Protein AF-X1UC06-F1 (afdb_monomer_lite)

Structure (mmCIF, N/CA/C/O backbone):
data_AF-X1UC06-F1
#
_entry.id   AF-X1UC06-F1
#
loop_
_atom_site.group_PDB
_atom_site.id
_atom_site.type_symbol
_atom_site.label_atom_id
_atom_site.label_alt_id
_atom_site.label_comp_id
_atom_site.label_asym_id
_atom_site.label_entity_id
_atom_site.label_seq_id
_atom_site.pdbx_PDB_ins_code
_atom_site.Cartn_x
_atom_site.Cartn_y
_atom_site.Cartn_z
_atom_site.occupancy
_atom_site.B_iso_or_equiv
_atom_site.auth_seq_id
_atom_site.auth_comp_id
_atom_site.auth_asym_id
_atom_site.auth_atom_id
_atom_site.pdbx_PDB_model_num
ATOM 1 N N . LEU A 1 1 ? -13.830 4.917 -32.564 1.00 46.50 1 LEU A N 1
ATOM 2 C CA . LEU A 1 1 ? -12.686 4.215 -31.927 1.00 46.50 1 LEU A CA 1
ATOM 3 C C . LEU A 1 1 ? -11.717 5.175 -31.208 1.00 46.50 1 LEU A C 1
ATOM 5 O O . LEU A 1 1 ? -10.538 4.874 -31.050 1.00 46.50 1 LEU A O 1
ATOM 9 N N . PHE A 1 2 ? -12.197 6.318 -30.700 1.00 43.97 2 PHE A N 1
ATOM 10 C CA . PHE A 1 2 ? -11.477 7.041 -29.650 1.00 43.97 2 PHE A CA 1
ATOM 11 C C . PHE A 1 2 ? -11.703 6.283 -28.335 1.00 43.97 2 PHE A C 1
ATOM 13 O O . PHE A 1 2 ? -12.843 5.963 -28.021 1.00 43.97 2 PHE A O 1
ATOM 20 N N . GLY A 1 3 ? -10.636 5.955 -27.602 1.00 59.44 3 GLY A N 1
ATOM 21 C CA . GLY A 1 3 ? -10.742 5.454 -26.225 1.00 59.44 3 GLY A CA 1
ATOM 22 C C . GLY A 1 3 ? -10.484 3.962 -25.976 1.00 59.44 3 GLY A C 1
ATOM 23 O O . GLY A 1 3 ? -10.322 3.601 -24.814 1.00 59.44 3 GLY A O 1
ATOM 24 N N . ASN A 1 4 ? -10.350 3.099 -26.996 1.00 71.88 4 ASN A N 1
ATOM 25 C CA . ASN A 1 4 ? -9.950 1.700 -26.762 1.00 71.88 4 ASN A CA 1
ATOM 26 C C . ASN A 1 4 ? -8.422 1.569 -26.626 1.00 71.88 4 ASN A C 1
ATOM 28 O O . ASN A 1 4 ? -7.723 1.096 -27.521 1.00 71.88 4 ASN A O 1
ATOM 32 N N . TYR A 1 5 ? -7.882 2.044 -25.504 1.00 77.19 5 TYR A N 1
ATOM 33 C CA . TYR A 1 5 ? -6.444 1.983 -25.217 1.00 77.19 5 TYR A CA 1
ATOM 34 C C . TYR A 1 5 ? -5.913 0.548 -25.087 1.00 77.19 5 TYR A C 1
ATOM 36 O O . TYR A 1 5 ? -4.716 0.336 -25.241 1.00 77.19 5 TYR A O 1
ATOM 44 N N . GLY A 1 6 ? -6.786 -0.430 -24.825 1.00 79.06 6 GLY A N 1
ATOM 45 C CA . GLY A 1 6 ? -6.397 -1.833 -24.654 1.00 79.06 6 GLY A CA 1
ATOM 46 C C . GLY A 1 6 ? -6.033 -2.461 -25.988 1.00 79.06 6 GLY A C 1
ATOM 47 O O . GLY A 1 6 ? -4.955 -3.024 -26.132 1.00 79.06 6 GLY A O 1
ATOM 48 N N . GLU A 1 7 ? -6.890 -2.269 -26.988 1.00 82.12 7 GLU A N 1
ATOM 49 C CA . GLU A 1 7 ? -6.627 -2.692 -28.365 1.00 82.12 7 GLU A CA 1
ATOM 50 C C . GLU A 1 7 ? -5.409 -1.974 -28.957 1.00 82.12 7 GLU A C 1
ATOM 52 O O . GLU A 1 7 ? -4.547 -2.616 -29.550 1.00 82.12 7 GLU A O 1
ATOM 57 N N . LYS A 1 8 ? -5.274 -0.661 -28.721 1.00 84.62 8 LYS A N 1
ATOM 58 C CA . LYS A 1 8 ? -4.074 0.088 -29.129 1.00 84.62 8 LYS A CA 1
ATOM 59 C C . LYS A 1 8 ? -2.801 -0.459 -28.480 1.00 84.62 8 LYS A C 1
ATOM 61 O O . LYS A 1 8 ? -1.797 -0.612 -29.164 1.00 84.62 8 LYS A O 1
ATOM 66 N N . GLY A 1 9 ? -2.847 -0.760 -27.181 1.00 86.06 9 GLY A N 1
ATOM 67 C CA . GLY A 1 9 ? -1.722 -1.354 -26.460 1.00 86.06 9 GLY A CA 1
ATOM 68 C C . GLY A 1 9 ? -1.367 -2.746 -26.982 1.00 86.06 9 GLY A C 1
ATOM 69 O O . GLY A 1 9 ? -0.195 -3.042 -27.179 1.00 86.06 9 GLY A O 1
ATOM 70 N N . PHE A 1 10 ? -2.372 -3.574 -27.276 1.00 88.00 10 PHE A N 1
ATOM 71 C CA . PHE A 1 10 ? -2.169 -4.889 -27.882 1.00 88.00 10 PHE A CA 1
ATOM 72 C C . PHE A 1 10 ? -1.494 -4.800 -29.255 1.00 88.00 10 PHE A C 1
ATOM 74 O O . PHE A 1 10 ? -0.517 -5.504 -29.502 1.00 88.00 10 PHE A O 1
ATOM 81 N N . LEU A 1 11 ? -1.980 -3.920 -30.135 1.00 90.81 11 LEU A N 1
ATOM 82 C CA . LEU A 1 11 ? -1.383 -3.715 -31.456 1.00 90.81 11 LEU A CA 1
ATOM 83 C C . LEU A 1 11 ? 0.062 -3.220 -31.348 1.00 90.81 11 LEU A C 1
ATOM 85 O O . LEU A 1 11 ? 0.927 -3.771 -32.018 1.00 90.81 11 LEU A O 1
ATOM 89 N N . ALA A 1 12 ? 0.338 -2.270 -30.450 1.00 89.56 12 ALA A N 1
ATOM 90 C CA . ALA A 1 12 ? 1.694 -1.776 -30.214 1.00 89.56 12 ALA A CA 1
ATOM 91 C C . ALA A 1 12 ? 2.647 -2.879 -29.715 1.00 89.56 12 ALA A C 1
ATOM 93 O O . ALA A 1 12 ? 3.777 -2.974 -30.186 1.00 89.56 12 ALA A O 1
ATOM 94 N N . LEU A 1 13 ? 2.193 -3.750 -28.802 1.00 92.38 13 LEU A N 1
ATOM 95 C CA . LEU A 1 13 ? 2.986 -4.904 -28.357 1.00 92.38 13 LEU A CA 1
ATOM 96 C C . LEU A 1 13 ? 3.269 -5.866 -29.510 1.00 92.38 13 LEU A C 1
ATOM 98 O O . LEU A 1 13 ? 4.394 -6.336 -29.650 1.00 92.38 13 LEU A O 1
ATOM 102 N N . LYS A 1 14 ? 2.271 -6.125 -30.358 1.00 93.19 14 LYS A N 1
ATOM 103 C CA . LYS A 1 14 ? 2.421 -6.998 -31.523 1.00 93.19 14 LYS A CA 1
ATOM 104 C C . LYS A 1 14 ? 3.389 -6.422 -32.559 1.00 93.19 14 LYS A C 1
ATOM 106 O O . LYS A 1 14 ? 4.229 -7.153 -33.071 1.00 93.19 14 LYS A O 1
ATOM 111 N N . GLU A 1 15 ? 3.301 -5.126 -32.849 1.00 93.69 15 GLU A N 1
ATOM 112 C CA . GLU A 1 15 ? 4.233 -4.420 -33.742 1.00 93.69 15 GLU A CA 1
ATOM 113 C C . GLU A 1 15 ? 5.673 -4.454 -33.211 1.00 93.69 15 GLU A C 1
ATOM 115 O O . GLU A 1 15 ? 6.612 -4.570 -33.995 1.00 93.69 15 GLU A O 1
ATOM 120 N N . ALA A 1 16 ? 5.844 -4.418 -31.888 1.00 92.12 16 ALA A N 1
ATOM 121 C CA . ALA A 1 16 ? 7.141 -4.528 -31.226 1.00 92.12 16 ALA A CA 1
ATOM 122 C C . ALA A 1 16 ? 7.644 -5.978 -31.047 1.00 92.12 16 ALA A C 1
ATOM 124 O O . ALA A 1 16 ? 8.760 -6.165 -30.567 1.00 92.12 16 ALA A O 1
ATOM 125 N N . GLY A 1 17 ? 6.850 -7.000 -31.395 1.00 93.69 17 GLY A N 1
ATOM 126 C CA . GLY A 1 17 ? 7.196 -8.411 -31.164 1.00 93.69 17 GLY A CA 1
ATOM 127 C C . GLY A 1 17 ? 7.225 -8.815 -29.682 1.00 93.69 17 GLY A C 1
ATOM 128 O O . GLY A 1 17 ? 8.015 -9.670 -29.292 1.00 93.69 17 GLY A O 1
ATOM 129 N N . LEU A 1 18 ? 6.405 -8.167 -28.848 1.00 93.94 18 LEU A N 1
ATOM 130 C CA . LEU A 1 18 ? 6.336 -8.338 -27.389 1.00 93.94 18 LEU A CA 1
ATOM 131 C C . LEU A 1 18 ? 4.968 -8.855 -26.911 1.00 93.94 18 LEU A C 1
ATOM 133 O O . LEU A 1 18 ? 4.626 -8.726 -25.735 1.00 93.94 18 LEU A O 1
ATOM 137 N N . ASP A 1 19 ? 4.144 -9.406 -27.799 1.00 93.38 19 ASP A N 1
ATOM 138 C CA . ASP A 1 19 ? 2.788 -9.857 -27.475 1.00 93.38 19 ASP A CA 1
ATOM 139 C C . ASP A 1 19 ? 2.754 -11.007 -26.456 1.00 93.38 19 ASP A C 1
ATOM 141 O O . ASP A 1 19 ? 1.802 -11.105 -25.680 1.00 93.38 19 ASP A O 1
ATOM 145 N N . GLU A 1 20 ? 3.828 -11.793 -26.352 1.00 95.19 20 GLU A N 1
ATOM 146 C CA . GLU A 1 20 ? 3.996 -12.806 -25.301 1.00 95.19 20 GLU A CA 1
ATOM 147 C C . GLU A 1 20 ? 4.011 -12.208 -23.880 1.00 95.19 20 GLU A C 1
ATOM 149 O O . GLU A 1 20 ? 3.607 -12.876 -22.927 1.00 95.19 20 GLU A O 1
ATOM 154 N N . LEU A 1 21 ? 4.409 -10.937 -23.720 1.00 92.50 21 LEU A N 1
ATOM 155 C CA . LEU A 1 21 ? 4.429 -10.244 -22.423 1.00 92.50 21 LEU A CA 1
ATOM 156 C C . LEU A 1 21 ? 3.049 -9.735 -21.992 1.00 92.50 21 LEU A C 1
ATOM 158 O O . LEU A 1 21 ? 2.872 -9.326 -20.841 1.00 92.50 21 LEU A O 1
ATOM 162 N N . LEU A 1 22 ? 2.053 -9.746 -22.884 1.00 90.50 22 LEU A N 1
ATOM 163 C CA . LEU A 1 22 ? 0.731 -9.179 -22.615 1.00 90.50 22 LEU A CA 1
ATOM 164 C C . LEU A 1 22 ? 0.089 -9.714 -21.318 1.00 90.50 22 LEU A C 1
ATOM 166 O O . LEU A 1 22 ? -0.387 -8.889 -20.529 1.00 90.50 22 LEU A O 1
ATOM 170 N N . PRO A 1 23 ? 0.066 -11.036 -21.037 1.00 91.25 23 PRO A N 1
ATOM 171 C CA . PRO A 1 23 ? -0.551 -11.547 -19.814 1.00 91.25 23 PRO A CA 1
ATOM 172 C C . PRO A 1 23 ? 0.121 -11.005 -18.546 1.00 91.25 23 PRO A C 1
ATOM 1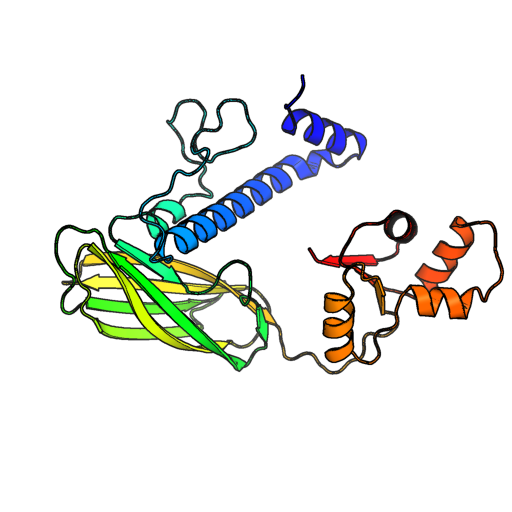74 O O . PRO A 1 23 ? -0.560 -10.661 -17.574 1.00 91.25 23 PRO A O 1
ATOM 177 N N . GLU A 1 24 ? 1.450 -10.887 -18.561 1.00 92.69 24 GLU A N 1
ATOM 178 C CA . GLU A 1 24 ? 2.223 -10.356 -17.442 1.00 92.69 24 GLU A CA 1
ATOM 179 C C . GLU A 1 24 ? 1.981 -8.854 -17.255 1.00 92.69 24 GLU A C 1
ATOM 181 O O . GLU A 1 24 ? 1.703 -8.414 -16.137 1.00 92.69 24 GLU A O 1
ATOM 186 N N . ILE A 1 25 ? 1.996 -8.076 -18.340 1.00 90.19 25 ILE A N 1
ATOM 187 C CA . ILE A 1 25 ? 1.725 -6.632 -18.312 1.00 90.19 25 ILE A CA 1
ATOM 188 C C . ILE A 1 25 ? 0.334 -6.359 -17.732 1.00 90.19 25 ILE A C 1
ATOM 190 O O . ILE A 1 25 ? 0.187 -5.519 -16.841 1.00 90.19 25 ILE A O 1
ATOM 194 N N . VAL A 1 26 ? -0.691 -7.093 -18.178 1.00 87.56 26 VAL A N 1
ATOM 195 C CA . VAL A 1 26 ? -2.064 -6.945 -17.667 1.00 87.56 26 VAL A CA 1
ATOM 196 C C . VAL A 1 26 ? -2.140 -7.310 -16.182 1.00 87.56 26 VAL A C 1
ATOM 198 O O . VAL A 1 26 ? -2.731 -6.572 -15.390 1.00 87.56 26 VAL A O 1
ATOM 201 N N . SER A 1 27 ? -1.516 -8.419 -15.781 1.00 89.44 27 SER A N 1
ATOM 202 C CA . SER A 1 27 ? -1.448 -8.852 -14.380 1.00 89.44 27 SER A CA 1
ATOM 203 C C . SER A 1 27 ? -0.774 -7.802 -13.488 1.00 89.44 27 SER A C 1
ATOM 205 O O . SER A 1 27 ? -1.327 -7.414 -12.455 1.00 89.44 27 SER A O 1
ATOM 207 N N . ASN A 1 28 ? 0.380 -7.279 -13.906 1.00 91.56 28 ASN A N 1
ATOM 208 C CA . ASN A 1 28 ? 1.136 -6.276 -13.158 1.00 91.56 28 ASN A CA 1
ATOM 209 C C . ASN A 1 28 ? 0.414 -4.923 -13.117 1.00 91.56 28 ASN A C 1
ATOM 211 O O . ASN A 1 28 ? 0.365 -4.296 -12.059 1.00 91.56 28 ASN A O 1
ATOM 215 N N . SER A 1 29 ? -0.245 -4.520 -14.207 1.00 88.56 29 SER A N 1
ATOM 216 C CA . SER A 1 29 ? -1.093 -3.322 -14.242 1.00 88.56 29 SER A CA 1
ATOM 217 C C . SER A 1 29 ? -2.244 -3.405 -13.232 1.00 88.56 29 SER A C 1
ATOM 219 O O . SER A 1 29 ? -2.481 -2.455 -12.484 1.00 88.56 29 SER A O 1
ATOM 221 N N . ARG A 1 30 ? -2.914 -4.561 -13.123 1.00 89.75 30 ARG A N 1
ATOM 222 C CA . ARG A 1 30 ? -3.979 -4.774 -12.125 1.00 89.75 30 ARG A CA 1
ATOM 223 C C . ARG A 1 30 ? -3.452 -4.757 -10.693 1.00 89.75 30 ARG A C 1
ATOM 225 O O . ARG A 1 30 ? -4.075 -4.140 -9.833 1.00 89.75 30 ARG A O 1
ATOM 232 N N . LYS A 1 31 ? -2.298 -5.383 -10.431 1.00 92.75 31 LYS A N 1
ATOM 233 C CA . LYS A 1 31 ? -1.642 -5.327 -9.109 1.00 92.75 31 LYS A CA 1
ATOM 234 C C . LYS A 1 31 ? -1.310 -3.886 -8.722 1.00 92.75 31 LYS A C 1
ATOM 236 O O . LYS A 1 31 ? -1.636 -3.469 -7.613 1.00 92.75 31 LYS A O 1
ATOM 241 N N . LEU A 1 32 ? -0.716 -3.121 -9.640 1.00 91.88 32 LEU A N 1
ATOM 242 C CA . LEU A 1 32 ? -0.412 -1.707 -9.425 1.00 91.88 32 LEU A CA 1
ATOM 243 C C . LEU A 1 32 ? -1.690 -0.907 -9.153 1.00 91.88 32 LEU A C 1
ATOM 245 O O . LEU A 1 32 ? -1.756 -0.172 -8.173 1.00 91.88 32 LEU A O 1
ATOM 249 N N . SER A 1 33 ? -2.734 -1.105 -9.962 1.00 91.62 33 SER A N 1
ATOM 250 C CA . SER A 1 33 ? -4.028 -0.444 -9.775 1.00 91.62 33 SER A CA 1
ATOM 251 C C . SER A 1 33 ? -4.636 -0.738 -8.399 1.00 91.62 33 SER A C 1
ATOM 253 O O . SER A 1 33 ? -5.119 0.186 -7.740 1.00 91.62 33 SER A O 1
ATOM 255 N N . ALA A 1 34 ? -4.549 -1.978 -7.912 1.00 92.62 34 ALA A N 1
ATOM 256 C CA . ALA A 1 34 ? -5.011 -2.344 -6.575 1.00 92.62 34 ALA A CA 1
ATOM 257 C C . ALA A 1 34 ? -4.221 -1.644 -5.462 1.00 92.62 34 ALA A C 1
ATOM 259 O O . ALA A 1 34 ? -4.826 -1.108 -4.530 1.00 92.62 34 ALA A O 1
ATOM 260 N N . VAL A 1 35 ? -2.891 -1.577 -5.583 1.00 92.69 35 VAL A N 1
ATOM 261 C CA . VAL A 1 35 ? -2.029 -0.853 -4.634 1.00 92.69 35 VAL A CA 1
ATOM 262 C C . VAL A 1 35 ? -2.367 0.638 -4.615 1.00 92.69 35 VAL A C 1
ATOM 264 O O . VAL A 1 35 ? -2.603 1.191 -3.540 1.00 92.69 35 VAL A O 1
ATOM 267 N N . CYS A 1 36 ? -2.458 1.281 -5.781 1.00 92.19 36 CYS A N 1
ATOM 268 C CA . CYS A 1 36 ? -2.801 2.701 -5.880 1.00 92.19 36 CYS A CA 1
ATOM 269 C C . CYS A 1 36 ? -4.190 2.983 -5.298 1.00 92.19 36 CYS A C 1
ATOM 271 O O . CYS A 1 36 ? -4.361 3.901 -4.502 1.00 92.19 36 CYS A O 1
ATOM 273 N N . THR A 1 37 ? -5.174 2.142 -5.618 1.00 93.31 37 THR A N 1
ATOM 274 C CA . THR A 1 37 ? -6.544 2.272 -5.101 1.00 93.31 37 THR A CA 1
ATOM 275 C C . THR A 1 37 ? -6.584 2.171 -3.582 1.00 93.31 37 THR A C 1
ATOM 277 O O . THR A 1 37 ? -7.204 3.006 -2.923 1.00 93.31 37 THR A O 1
ATOM 280 N N . LYS A 1 38 ? -5.880 1.183 -3.019 1.00 94.81 38 LYS A N 1
ATOM 281 C CA . LYS A 1 38 ? -5.739 1.010 -1.572 1.00 94.81 38 LYS A CA 1
ATOM 282 C C . LYS A 1 38 ? -5.147 2.262 -0.924 1.00 94.81 38 LYS A C 1
ATOM 284 O O . LYS A 1 38 ? -5.729 2.782 0.023 1.00 94.81 38 LYS A O 1
ATOM 289 N N . ILE A 1 39 ? -4.036 2.776 -1.457 1.00 94.12 39 ILE A N 1
ATOM 290 C CA . ILE A 1 39 ? -3.364 3.975 -0.931 1.00 94.12 39 ILE A CA 1
ATOM 291 C C . ILE A 1 39 ? -4.284 5.198 -1.004 1.00 94.12 39 ILE A C 1
ATOM 293 O O . ILE A 1 39 ? -4.415 5.910 -0.010 1.00 94.12 39 ILE A O 1
ATOM 297 N N . SER A 1 40 ? -4.963 5.424 -2.131 1.00 93.25 40 SER A N 1
ATOM 298 C CA . SER A 1 40 ? -5.888 6.552 -2.292 1.00 93.25 40 SER A CA 1
ATOM 299 C C . SER A 1 40 ? -7.053 6.501 -1.302 1.00 93.25 40 SER A C 1
ATOM 301 O O . SER A 1 40 ? -7.403 7.525 -0.715 1.00 93.25 40 SER A O 1
ATOM 303 N N . ILE A 1 41 ? -7.628 5.317 -1.064 1.00 94.50 41 ILE A N 1
ATOM 304 C CA . ILE A 1 41 ? -8.682 5.131 -0.058 1.00 94.50 41 ILE A CA 1
ATOM 305 C C . ILE A 1 41 ? -8.144 5.398 1.350 1.00 94.50 41 ILE A C 1
ATOM 307 O O . ILE A 1 41 ? -8.773 6.118 2.124 1.00 94.50 41 ILE A O 1
ATOM 311 N N . GLU A 1 42 ? -6.971 4.862 1.687 1.00 95.69 42 GLU A N 1
ATOM 312 C CA . GLU A 1 42 ? -6.366 5.071 3.006 1.00 95.69 42 GLU A CA 1
ATOM 313 C C . GLU A 1 42 ? -6.041 6.546 3.267 1.00 95.69 42 GLU A C 1
ATOM 315 O O . GLU A 1 42 ? -6.276 7.042 4.370 1.00 95.69 42 GLU A O 1
ATOM 320 N N . GLN A 1 43 ? -5.547 7.264 2.254 1.00 93.62 43 GLN A N 1
ATOM 321 C CA . GLN A 1 43 ? -5.312 8.706 2.321 1.00 93.62 43 GLN A CA 1
ATOM 322 C C . GLN A 1 43 ? -6.615 9.479 2.537 1.00 93.62 43 GLN A C 1
ATOM 324 O O . GLN A 1 43 ? -6.681 10.309 3.444 1.00 93.62 43 GLN A O 1
ATOM 329 N N . ALA A 1 44 ? -7.651 9.191 1.741 1.00 93.62 44 ALA A N 1
ATOM 330 C CA . ALA A 1 44 ? -8.948 9.850 1.864 1.00 93.62 44 ALA A CA 1
ATOM 331 C C . ALA A 1 44 ? -9.540 9.647 3.264 1.00 93.62 44 ALA A C 1
ATOM 333 O O . ALA A 1 44 ? -9.961 10.607 3.898 1.00 93.62 44 ALA A O 1
ATOM 334 N N . ARG A 1 45 ? -9.497 8.418 3.791 1.00 93.94 45 ARG A N 1
ATOM 335 C CA . ARG A 1 45 ? -10.045 8.089 5.116 1.00 93.94 45 ARG A CA 1
ATOM 336 C C . ARG A 1 45 ? -9.229 8.625 6.288 1.00 93.94 45 ARG A C 1
ATOM 338 O O . ARG A 1 45 ? -9.792 8.829 7.363 1.00 93.94 45 ARG A O 1
ATOM 345 N N . ARG A 1 46 ? -7.920 8.827 6.116 1.00 93.25 46 ARG A N 1
ATOM 346 C CA . ARG A 1 46 ? -7.061 9.438 7.143 1.00 93.25 46 ARG A CA 1
ATOM 347 C C . ARG A 1 46 ? -7.240 10.954 7.205 1.00 93.25 46 ARG A C 1
ATOM 349 O O . ARG A 1 46 ? -6.948 11.549 8.237 1.00 93.25 46 ARG A O 1
ATOM 356 N N . ASN A 1 47 ? -7.678 11.582 6.118 1.00 90.94 47 ASN A N 1
ATOM 357 C CA . ASN A 1 47 ? -7.797 13.029 6.054 1.00 90.94 47 ASN A CA 1
ATOM 358 C C . ASN A 1 47 ? -9.001 13.516 6.890 1.00 90.94 47 ASN A C 1
ATOM 360 O O . ASN A 1 47 ? -10.139 13.203 6.539 1.00 90.94 47 ASN A O 1
ATOM 364 N N . PRO A 1 48 ? -8.792 14.311 7.958 1.00 85.75 48 PRO A N 1
ATOM 365 C CA . PRO A 1 48 ? -9.887 14.802 8.798 1.00 85.75 48 PRO A CA 1
ATOM 366 C C . PRO A 1 48 ? -10.807 15.800 8.074 1.00 85.75 48 PRO A C 1
ATOM 368 O O . PRO A 1 48 ? -11.922 16.036 8.523 1.00 85.75 48 PRO A O 1
ATOM 371 N N . GLY A 1 49 ? -10.364 16.379 6.952 1.00 88.88 49 GLY A N 1
ATOM 372 C CA . GLY A 1 49 ? -11.173 17.265 6.112 1.00 88.88 49 GLY A CA 1
ATOM 373 C C . GLY A 1 49 ? -12.014 16.544 5.053 1.00 88.88 49 GLY A C 1
ATOM 374 O O . GLY A 1 49 ? -12.735 17.204 4.307 1.00 88.88 49 GLY A O 1
ATOM 375 N N . VAL A 1 50 ? -11.918 15.214 4.946 1.00 89.94 50 VAL A N 1
ATOM 376 C CA . VAL A 1 50 ? -12.658 14.418 3.956 1.00 89.94 50 VAL A CA 1
ATOM 377 C C . VAL A 1 50 ? -13.739 13.603 4.662 1.00 89.94 50 VAL A C 1
ATOM 379 O O . VAL A 1 50 ? -13.460 12.617 5.335 1.00 89.94 50 VAL A O 1
ATOM 382 N N . TYR A 1 51 ? -14.996 13.997 4.458 1.00 86.50 51 TYR A N 1
ATOM 383 C CA . TYR A 1 51 ? -16.171 13.349 5.065 1.00 86.50 51 TYR A CA 1
ATOM 384 C C . TYR A 1 51 ? -16.829 12.294 4.169 1.00 86.50 51 TYR A C 1
ATOM 386 O O . TYR A 1 51 ? -17.794 11.641 4.556 1.00 86.50 51 TYR A O 1
ATOM 394 N N . GLY A 1 52 ? -16.321 12.130 2.953 1.00 90.19 52 GLY A N 1
ATOM 395 C CA . GLY A 1 52 ? -16.828 11.179 1.982 1.00 90.19 52 GLY A CA 1
ATOM 396 C C . GLY A 1 52 ? -16.000 11.230 0.711 1.00 90.19 52 GLY A C 1
ATOM 397 O O . GLY A 1 52 ? -15.355 12.233 0.407 1.00 90.19 52 GLY A O 1
ATOM 398 N N . TYR A 1 53 ? -16.005 10.134 -0.030 1.00 92.56 53 TYR A N 1
ATOM 399 C CA . TYR A 1 53 ? -15.343 10.047 -1.319 1.00 92.56 53 TYR A CA 1
ATOM 400 C C . TYR A 1 53 ? -16.118 9.091 -2.220 1.00 92.56 53 TYR A C 1
ATOM 402 O O . TYR A 1 53 ? -16.813 8.188 -1.755 1.00 92.56 53 TYR A O 1
ATOM 410 N N . HIS A 1 54 ? -15.983 9.293 -3.523 1.00 90.19 54 HIS A N 1
ATOM 411 C CA . HIS A 1 54 ? -16.515 8.396 -4.534 1.00 90.19 54 HIS A CA 1
ATOM 412 C C . HIS A 1 54 ? -15.355 7.916 -5.399 1.00 90.19 54 HIS A C 1
ATOM 414 O O . HIS A 1 54 ? -14.646 8.725 -5.999 1.00 90.19 54 HIS A O 1
ATOM 420 N N . TYR A 1 55 ? -15.138 6.602 -5.441 1.00 87.25 55 TYR A N 1
ATOM 421 C CA . TYR A 1 55 ? -14.079 6.029 -6.259 1.00 87.25 55 TYR A CA 1
ATOM 422 C C . TYR A 1 55 ? -14.570 5.841 -7.699 1.00 87.25 55 TYR A C 1
ATOM 424 O O . TYR A 1 55 ? -15.397 4.975 -7.987 1.00 87.25 55 TYR A O 1
ATOM 432 N N . HIS A 1 56 ? -14.049 6.661 -8.608 1.00 85.12 56 HIS A N 1
ATOM 433 C CA . HIS A 1 56 ? -14.374 6.606 -10.029 1.00 85.12 56 HIS A CA 1
ATOM 434 C C . HIS A 1 56 ? -13.357 5.727 -10.786 1.00 85.12 56 HIS A C 1
ATOM 436 O O . HIS A 1 56 ? -12.208 6.129 -10.956 1.00 85.12 56 HIS A O 1
ATOM 442 N N . CYS A 1 57 ? -13.705 4.545 -11.299 1.00 83.69 57 CYS A N 1
ATOM 443 C CA . CYS A 1 57 ? -14.969 3.800 -11.190 1.00 83.69 57 CYS A CA 1
ATOM 444 C C . CYS A 1 57 ? -14.721 2.434 -10.549 1.00 83.69 57 CYS A C 1
ATOM 446 O O . CYS A 1 57 ? -13.651 1.865 -10.732 1.00 83.69 57 CYS A O 1
ATOM 448 N N . ALA A 1 58 ? -15.717 1.885 -9.850 1.00 86.56 58 ALA A N 1
ATOM 449 C CA . ALA A 1 58 ? -15.673 0.495 -9.395 1.00 86.56 58 ALA A CA 1
ATOM 450 C C . ALA A 1 58 ? -15.874 -0.490 -10.563 1.00 86.56 58 ALA A C 1
ATOM 452 O O . ALA A 1 58 ? -15.106 -1.437 -10.704 1.00 86.56 58 ALA A O 1
ATOM 453 N N . LEU A 1 59 ? -16.862 -0.225 -11.425 1.00 88.69 59 LEU A N 1
ATOM 454 C CA . LEU A 1 59 ? -17.165 -1.016 -12.621 1.00 88.69 59 LEU A CA 1
ATOM 455 C C . LEU A 1 59 ? -16.236 -0.657 -13.785 1.00 88.69 59 LEU A C 1
ATOM 457 O O . LEU A 1 59 ? -15.816 0.498 -13.922 1.00 88.69 59 LEU A O 1
ATOM 461 N N . ARG A 1 60 ? -15.970 -1.636 -14.651 1.00 82.38 60 ARG A N 1
ATOM 462 C CA . ARG A 1 60 ? -15.110 -1.470 -15.827 1.00 82.38 60 ARG A CA 1
ATOM 463 C C . ARG A 1 60 ? -15.793 -0.700 -16.968 1.00 82.38 60 ARG A C 1
ATOM 465 O O . ARG A 1 60 ? -15.163 0.153 -17.592 1.00 82.38 60 ARG A O 1
ATOM 472 N N . VAL A 1 61 ? -17.099 -0.894 -17.149 1.00 69.62 61 VAL A N 1
ATOM 473 C CA . VAL A 1 61 ? -18.009 -0.193 -18.076 1.00 69.62 61 VAL A CA 1
ATOM 474 C C . VAL A 1 61 ? -17.353 0.078 -19.431 1.00 69.62 61 VAL A C 1
ATOM 476 O O . VAL A 1 61 ? -17.147 1.233 -19.795 1.00 69.62 61 VAL A O 1
ATOM 479 N N . THR A 1 62 ? -16.978 -0.958 -20.189 1.00 64.25 62 THR A N 1
ATOM 480 C CA . THR A 1 62 ? -16.311 -0.853 -21.518 1.00 64.25 62 THR A CA 1
ATOM 481 C C . THR A 1 62 ? -14.994 -0.051 -21.567 1.00 64.25 62 THR A C 1
ATOM 483 O O . THR A 1 62 ? -14.412 0.125 -22.636 1.00 64.25 62 THR A O 1
ATOM 486 N N . HIS A 1 63 ? -14.484 0.418 -20.427 1.00 63.91 63 HIS A N 1
ATOM 487 C CA . HIS A 1 63 ? -13.230 1.155 -20.297 1.00 63.91 63 HIS A CA 1
ATOM 488 C C . HIS A 1 63 ? -12.201 0.293 -19.563 1.00 63.91 63 HIS A C 1
ATOM 490 O O . HIS A 1 63 ? -12.540 -0.518 -18.716 1.00 63.91 63 HIS A O 1
ATOM 496 N N . ASN A 1 64 ? -10.906 0.501 -19.793 1.00 68.62 64 ASN A N 1
ATOM 497 C CA . ASN A 1 64 ? -9.848 -0.220 -19.063 1.00 68.62 64 ASN A CA 1
ATOM 498 C C . ASN A 1 64 ? -9.621 0.332 -17.641 1.00 68.62 64 ASN A C 1
ATOM 500 O O . ASN A 1 64 ? -8.486 0.568 -17.234 1.00 68.62 64 ASN A O 1
ATOM 504 N N . ARG A 1 65 ? -10.696 0.627 -16.908 1.00 75.06 65 ARG A N 1
ATOM 505 C CA . ARG A 1 65 ? -10.674 1.235 -15.568 1.00 75.06 65 ARG A CA 1
ATOM 506 C C . ARG A 1 65 ? -11.487 0.364 -14.612 1.00 75.06 65 ARG A C 1
ATOM 508 O O . ARG A 1 65 ? -12.184 -0.526 -15.064 1.00 75.06 65 ARG A O 1
ATOM 515 N N . GLY A 1 66 ? -11.366 0.571 -13.309 1.00 85.94 66 GLY A N 1
ATOM 516 C CA . GLY A 1 66 ? -12.130 -0.186 -12.316 1.00 85.94 66 GLY A CA 1
ATOM 517 C C . GLY A 1 66 ? -11.681 -1.626 -12.078 1.00 85.94 66 GLY A C 1
ATOM 518 O O . GLY A 1 66 ? -10.762 -2.149 -12.717 1.00 85.94 66 GLY A O 1
ATOM 519 N N . PHE A 1 67 ? -12.318 -2.223 -11.075 1.00 90.25 67 PHE A N 1
ATOM 520 C CA . PHE A 1 67 ? -11.897 -3.459 -10.417 1.00 90.25 67 PHE A CA 1
ATOM 521 C C . PHE A 1 67 ? -13.026 -4.479 -10.254 1.00 90.25 67 PHE A C 1
ATOM 523 O O . PHE A 1 67 ? -12.817 -5.530 -9.655 1.00 90.25 67 PHE A O 1
ATOM 530 N N . ILE A 1 68 ? -14.210 -4.176 -10.779 1.00 89.94 68 ILE A N 1
ATOM 531 C CA . ILE A 1 68 ? -15.356 -5.074 -10.876 1.00 89.94 68 ILE A CA 1
ATOM 532 C C . ILE A 1 68 ? -15.711 -5.204 -12.358 1.00 89.94 68 ILE A C 1
ATOM 534 O O . ILE A 1 68 ? -15.597 -4.232 -13.115 1.00 89.94 68 ILE A O 1
ATOM 538 N N . ASP A 1 69 ? -16.102 -6.402 -12.782 1.00 87.06 69 ASP A N 1
ATOM 539 C CA . ASP A 1 69 ? -16.594 -6.634 -14.138 1.00 87.06 69 ASP A CA 1
ATOM 540 C C . ASP A 1 69 ? -17.829 -5.780 -14.488 1.00 87.06 69 ASP A C 1
ATOM 542 O O . ASP A 1 69 ? -18.450 -5.138 -13.638 1.00 87.06 69 ASP A O 1
ATOM 546 N N . ASP A 1 70 ? -18.184 -5.764 -15.773 1.00 86.25 70 ASP A N 1
ATOM 547 C CA . ASP A 1 70 ? -19.281 -4.942 -16.299 1.00 86.25 70 ASP A CA 1
ATOM 548 C C . ASP A 1 70 ? -20.668 -5.365 -15.782 1.00 86.25 70 ASP A C 1
ATOM 550 O O . ASP A 1 70 ? -21.621 -4.595 -15.897 1.00 86.25 70 ASP A O 1
ATOM 554 N N . LEU A 1 71 ? -20.787 -6.566 -15.206 1.00 88.56 71 LEU A N 1
ATOM 555 C CA . LEU A 1 71 ? -22.031 -7.103 -14.651 1.00 88.56 71 LEU A CA 1
ATOM 556 C C . LEU A 1 71 ? -22.127 -6.920 -13.130 1.00 88.56 71 LEU A C 1
ATOM 558 O O . LEU A 1 71 ? -23.163 -7.228 -12.542 1.00 88.56 71 LEU A O 1
ATOM 562 N N . GLY A 1 72 ? -21.071 -6.425 -12.483 1.00 87.06 72 GLY A N 1
ATOM 563 C CA . GLY A 1 72 ? -21.010 -6.300 -11.032 1.00 87.06 72 GLY A CA 1
ATOM 564 C C . GLY A 1 72 ? -20.847 -7.633 -10.292 1.00 87.06 72 GLY A C 1
ATOM 565 O O . GLY A 1 72 ? -21.093 -7.675 -9.088 1.00 87.06 72 GLY A O 1
ATOM 566 N N . LEU A 1 73 ? -20.491 -8.723 -10.982 1.00 89.06 73 LEU A N 1
ATOM 567 C CA . LEU A 1 73 ? -20.514 -10.082 -10.423 1.00 89.06 73 LEU A CA 1
ATOM 568 C C . LEU A 1 73 ? -19.167 -10.502 -9.836 1.00 89.06 73 LEU A C 1
ATOM 570 O O . LEU A 1 73 ? -19.122 -11.194 -8.816 1.00 89.06 73 LEU A O 1
ATOM 574 N N . HIS A 1 74 ? -18.071 -10.085 -10.466 1.00 89.44 74 HIS A N 1
ATOM 575 C CA . HIS A 1 74 ? -16.726 -10.484 -10.079 1.00 89.44 74 HIS A CA 1
ATOM 576 C C . HIS A 1 74 ? -15.831 -9.275 -9.834 1.00 89.44 74 HIS A C 1
ATOM 578 O O . HIS A 1 74 ? -15.615 -8.436 -10.709 1.00 89.44 74 HIS A O 1
ATOM 584 N N . THR A 1 75 ? -15.265 -9.228 -8.629 1.00 90.75 75 THR A N 1
ATOM 585 C CA . THR A 1 75 ? -14.162 -8.330 -8.284 1.00 90.75 75 THR A CA 1
ATOM 586 C C . THR A 1 75 ? -12.841 -8.968 -8.704 1.00 90.75 75 THR A C 1
ATOM 588 O O . THR A 1 75 ? -12.598 -10.144 -8.423 1.00 90.75 75 THR A O 1
ATOM 591 N N . ASP A 1 76 ? -11.968 -8.186 -9.334 1.00 90.81 76 ASP A N 1
ATOM 592 C CA . ASP A 1 76 ? -10.611 -8.591 -9.688 1.00 90.81 76 ASP A CA 1
ATOM 593 C C . ASP A 1 76 ? -9.870 -9.096 -8.425 1.00 90.81 76 ASP A C 1
ATOM 595 O O . ASP A 1 76 ? -9.794 -8.371 -7.425 1.00 90.81 76 ASP A O 1
ATOM 599 N N . PRO A 1 77 ? -9.261 -10.299 -8.441 1.00 92.69 77 PRO A N 1
ATOM 600 C CA . PRO A 1 77 ? -8.622 -10.882 -7.256 1.00 92.69 77 PRO A CA 1
ATOM 601 C C . PRO A 1 77 ? -7.523 -10.012 -6.640 1.00 92.69 77 PRO A C 1
ATOM 603 O O . PRO A 1 77 ? -7.279 -10.078 -5.439 1.00 92.69 77 PRO A O 1
ATOM 606 N N . GLN A 1 78 ? -6.870 -9.167 -7.444 1.00 93.12 78 GLN A N 1
ATOM 607 C CA . GLN A 1 78 ? -5.829 -8.243 -6.985 1.00 93.12 78 GLN A CA 1
ATOM 608 C C . GLN A 1 78 ? -6.356 -7.222 -5.962 1.00 93.12 78 GLN A C 1
ATOM 610 O O . GLN A 1 78 ? -5.577 -6.682 -5.182 1.00 93.12 78 GLN A O 1
ATOM 615 N N . PHE A 1 79 ? -7.670 -6.987 -5.930 1.00 92.88 79 PHE A N 1
ATOM 616 C CA . PHE A 1 79 ? -8.337 -6.036 -5.043 1.00 92.88 79 PHE A CA 1
ATOM 617 C C . PHE A 1 79 ? -8.918 -6.693 -3.782 1.00 92.88 79 PHE A C 1
ATOM 619 O O . PHE A 1 79 ? -9.667 -6.051 -3.046 1.00 92.88 79 PHE A O 1
ATOM 626 N N . SER A 1 80 ? -8.546 -7.945 -3.481 1.00 91.62 80 SER A N 1
ATOM 627 C CA . SER A 1 80 ? -9.001 -8.682 -2.291 1.00 91.62 80 SER A CA 1
ATOM 628 C C . SER A 1 80 ? -8.719 -7.966 -0.966 1.00 91.62 80 SER A C 1
ATOM 630 O O . SER A 1 80 ? -9.361 -8.255 0.039 1.00 91.62 80 SER A O 1
ATOM 632 N N . GLU A 1 81 ? -7.757 -7.042 -0.954 1.00 91.56 81 GLU A N 1
ATOM 633 C CA . GLU A 1 81 ? -7.369 -6.271 0.227 1.00 91.56 81 GLU A CA 1
ATOM 634 C C . GLU A 1 81 ? -8.163 -4.962 0.394 1.00 91.56 81 GLU A C 1
ATOM 636 O O . GLU A 1 81 ? -8.098 -4.348 1.455 1.00 91.56 81 GLU A O 1
ATOM 641 N N . LEU A 1 82 ? -8.934 -4.519 -0.610 1.00 91.88 82 LEU A N 1
ATOM 642 C CA . LEU A 1 82 ? -9.722 -3.281 -0.508 1.00 91.88 82 LEU A CA 1
ATOM 643 C C . LEU A 1 82 ? -10.683 -3.241 0.693 1.00 91.88 82 LEU A C 1
ATOM 645 O O . LEU A 1 82 ? -10.779 -2.180 1.320 1.00 91.88 82 LEU A O 1
ATOM 649 N N . PRO A 1 83 ? -11.372 -4.339 1.068 1.00 93.00 83 PRO A N 1
ATOM 650 C CA . PRO A 1 83 ? -12.237 -4.336 2.246 1.00 93.00 83 PRO A CA 1
ATOM 651 C C . PRO A 1 83 ? -11.502 -3.980 3.546 1.00 93.00 83 PRO A C 1
ATOM 653 O O . PRO A 1 83 ? -12.108 -3.397 4.441 1.00 93.00 83 PRO A O 1
ATOM 656 N N . PHE A 1 84 ? -10.199 -4.260 3.646 1.00 95.44 84 PHE A N 1
ATOM 657 C CA . PHE A 1 84 ? -9.386 -3.949 4.829 1.00 95.44 84 PHE A CA 1
ATOM 658 C C . PHE A 1 84 ? -9.078 -2.455 4.978 1.00 95.44 84 PHE A C 1
ATOM 660 O O . PHE A 1 84 ? -8.868 -1.970 6.090 1.00 95.44 84 PHE A O 1
ATOM 667 N N . SER A 1 85 ? -9.109 -1.713 3.871 1.00 94.62 85 SER A N 1
ATOM 668 C CA . SER A 1 85 ? -8.905 -0.262 3.857 1.00 94.62 85 SER A CA 1
ATOM 669 C C . SER A 1 85 ? -10.218 0.522 3.826 1.00 94.62 85 SER A C 1
ATOM 671 O O . SER A 1 85 ? -10.218 1.699 4.177 1.00 94.62 85 SER A O 1
ATOM 673 N N . ASN A 1 86 ? -11.336 -0.104 3.433 1.00 94.38 86 ASN A N 1
ATOM 674 C CA . ASN A 1 86 ? -12.644 0.553 3.337 1.00 94.38 86 ASN A CA 1
ATOM 675 C C . ASN A 1 86 ? -13.731 0.014 4.291 1.00 94.38 86 ASN A C 1
ATOM 677 O O . ASN A 1 86 ? -14.876 0.463 4.243 1.00 94.38 86 ASN A O 1
ATOM 681 N N . GLY A 1 87 ? -13.409 -0.933 5.169 1.00 94.44 87 GLY A N 1
ATOM 682 C CA . GLY A 1 87 ? -14.359 -1.451 6.153 1.00 94.44 87 GLY A CA 1
ATOM 683 C C . GLY A 1 87 ? -14.891 -0.383 7.120 1.00 94.44 87 GLY A C 1
ATOM 684 O O . GLY A 1 87 ? -14.380 0.739 7.204 1.00 94.44 87 GLY A O 1
ATOM 685 N N . ASN A 1 88 ? -15.917 -0.742 7.900 1.00 95.38 88 ASN A N 1
ATOM 686 C CA . ASN A 1 88 ? -16.445 0.130 8.961 1.00 95.38 88 ASN A CA 1
ATOM 687 C C . ASN A 1 88 ? -15.356 0.494 9.978 1.00 95.38 88 ASN A C 1
ATOM 689 O O . ASN A 1 88 ? -15.301 1.626 10.441 1.00 95.38 88 ASN A O 1
ATOM 693 N N . THR A 1 89 ? -14.465 -0.450 10.276 1.00 96.56 89 THR A N 1
ATOM 694 C CA . THR A 1 89 ? -13.239 -0.225 11.039 1.00 96.56 89 THR A CA 1
ATOM 695 C C . THR A 1 89 ? -12.060 -0.533 10.126 1.00 96.56 89 THR A C 1
ATOM 697 O O . THR A 1 89 ? -11.966 -1.646 9.615 1.00 96.56 89 THR A O 1
ATOM 700 N N . ALA A 1 90 ? -11.173 0.434 9.907 1.00 97.31 90 ALA A N 1
ATOM 701 C CA . ALA A 1 90 ? -10.024 0.284 9.019 1.00 97.31 90 ALA A CA 1
ATOM 702 C C . ALA A 1 90 ? -8.750 0.831 9.673 1.00 97.31 90 ALA A C 1
ATOM 704 O O . ALA A 1 90 ? -8.741 1.950 10.191 1.00 97.31 90 ALA A O 1
ATOM 705 N N . LEU A 1 91 ? -7.676 0.040 9.625 1.00 97.94 91 LEU A N 1
ATOM 706 C CA . LEU A 1 91 ? -6.331 0.450 10.033 1.00 97.94 91 LEU A CA 1
ATOM 707 C C . LEU A 1 91 ? -5.651 1.152 8.858 1.00 97.94 91 LEU A C 1
ATOM 709 O O . LEU A 1 91 ? -5.616 0.605 7.757 1.00 97.94 91 LEU A O 1
ATOM 713 N N . LEU A 1 92 ? -5.093 2.338 9.082 1.00 97.25 92 LEU A N 1
ATOM 714 C CA . LEU A 1 92 ? -4.507 3.191 8.045 1.00 97.25 92 LEU A CA 1
ATOM 715 C C . LEU A 1 92 ? -3.075 3.569 8.446 1.00 97.25 92 LEU A C 1
ATOM 717 O O . LEU A 1 92 ? -2.834 3.894 9.603 1.00 97.25 92 LEU A O 1
ATOM 721 N N . MET A 1 93 ? -2.126 3.574 7.513 1.00 95.88 93 MET A N 1
ATOM 722 C CA . MET A 1 93 ? -0.743 3.991 7.785 1.00 95.88 93 MET A CA 1
ATOM 723 C C . MET A 1 93 ? -0.496 5.412 7.284 1.00 95.88 93 MET A C 1
ATOM 725 O O . MET A 1 93 ? -0.933 5.755 6.191 1.00 95.88 93 MET A O 1
ATOM 729 N N . ASP A 1 94 ? 0.282 6.208 8.013 1.00 93.81 94 ASP A N 1
ATOM 730 C CA . ASP A 1 94 ? 0.659 7.589 7.678 1.00 93.81 94 ASP A CA 1
ATOM 731 C C . ASP A 1 94 ? 1.592 7.787 6.471 1.00 93.81 94 ASP A C 1
ATOM 733 O O . ASP A 1 94 ? 2.035 8.906 6.221 1.00 93.81 94 ASP A O 1
ATOM 737 N N . ARG A 1 95 ? 1.845 6.742 5.676 1.00 91.44 95 ARG A N 1
ATOM 738 C CA . ARG A 1 95 ? 2.676 6.809 4.466 1.00 91.44 95 ARG A CA 1
ATOM 739 C C . ARG A 1 95 ? 1.880 6.458 3.221 1.00 91.44 95 ARG A C 1
ATOM 741 O O . ARG A 1 95 ? 1.017 5.582 3.233 1.00 91.44 95 ARG A O 1
ATOM 748 N N . ASP A 1 96 ? 2.200 7.134 2.131 1.00 87.94 96 ASP A N 1
ATOM 749 C CA . ASP A 1 96 ? 1.567 6.966 0.829 1.00 87.94 96 ASP A CA 1
ATOM 750 C C . ASP A 1 96 ? 2.500 6.249 -0.148 1.00 87.94 96 ASP A C 1
ATOM 752 O O . ASP A 1 96 ? 2.988 5.176 0.188 1.00 87.94 96 ASP A O 1
ATOM 756 N N . TYR A 1 97 ? 2.731 6.788 -1.343 1.00 82.12 97 TYR A N 1
ATOM 757 C CA . TYR A 1 97 ? 3.694 6.266 -2.309 1.00 82.12 97 TYR A CA 1
ATOM 758 C C . TYR A 1 97 ? 5.147 6.507 -1.878 1.00 82.12 97 TYR A C 1
ATOM 760 O O . TYR A 1 97 ? 6.051 5.807 -2.329 1.00 82.12 97 TYR A O 1
ATOM 768 N N . ARG A 1 98 ? 5.388 7.476 -0.988 1.00 83.00 98 ARG A N 1
ATOM 769 C CA . ARG A 1 98 ? 6.732 7.869 -0.557 1.00 83.00 98 ARG A CA 1
ATOM 770 C C . ARG A 1 98 ? 7.121 7.212 0.760 1.00 83.00 98 ARG A C 1
ATOM 772 O O . ARG A 1 98 ? 6.292 6.730 1.531 1.00 83.00 98 ARG A O 1
ATOM 779 N N . ASN A 1 99 ? 8.423 7.241 1.039 1.00 85.88 99 ASN A N 1
ATOM 780 C CA . ASN A 1 99 ? 9.004 6.796 2.304 1.00 85.88 99 ASN A CA 1
ATOM 781 C C . ASN A 1 99 ? 8.715 5.317 2.631 1.00 85.88 99 ASN A C 1
ATOM 783 O O . ASN A 1 99 ? 8.505 4.966 3.789 1.00 85.88 99 ASN A O 1
ATOM 787 N N . ARG A 1 100 ? 8.694 4.437 1.625 1.00 92.19 100 ARG A N 1
ATOM 788 C CA . ARG A 1 100 ? 8.551 2.981 1.822 1.00 92.19 100 ARG A CA 1
ATOM 789 C C . ARG A 1 100 ? 9.831 2.183 1.592 1.00 92.19 100 ARG A C 1
ATOM 791 O O . ARG A 1 100 ? 9.824 0.965 1.736 1.00 92.19 100 ARG A O 1
ATOM 798 N N . ASN A 1 101 ? 10.905 2.881 1.248 1.00 92.88 101 ASN A N 1
ATOM 799 C CA . ASN A 1 101 ? 12.231 2.327 1.048 1.00 92.88 101 ASN A CA 1
ATOM 800 C C . ASN A 1 101 ? 13.093 2.691 2.254 1.00 92.88 101 ASN A C 1
ATOM 802 O O . ASN A 1 101 ? 13.104 3.851 2.674 1.00 92.88 101 ASN A O 1
ATOM 806 N N . PHE A 1 102 ? 13.808 1.714 2.794 1.00 92.44 102 PHE A N 1
ATOM 807 C CA . PHE A 1 102 ? 14.666 1.882 3.955 1.00 92.44 102 PHE A CA 1
ATOM 808 C C . PHE A 1 102 ? 16.051 1.314 3.697 1.00 92.44 102 PHE A C 1
ATOM 810 O O . PHE A 1 102 ? 16.220 0.341 2.962 1.00 92.44 102 PHE A O 1
ATOM 817 N N . ILE A 1 103 ? 17.036 1.902 4.358 1.00 91.50 103 ILE A N 1
ATOM 818 C CA . ILE A 1 103 ? 18.347 1.287 4.512 1.00 91.50 103 ILE A CA 1
ATOM 819 C C . ILE A 1 103 ? 18.276 0.324 5.701 1.00 91.50 103 ILE A C 1
ATOM 821 O O . ILE A 1 103 ? 17.624 0.617 6.701 1.00 91.50 103 ILE A O 1
ATOM 825 N N . GLU A 1 104 ? 18.930 -0.828 5.607 1.00 89.81 104 GLU A N 1
ATOM 826 C CA . GLU A 1 104 ? 19.080 -1.764 6.722 1.00 89.81 104 GLU A CA 1
ATOM 827 C C . GLU A 1 104 ? 19.512 -1.047 8.014 1.00 89.81 104 GLU A C 1
ATOM 829 O O . GLU A 1 104 ? 20.415 -0.208 8.017 1.00 89.81 104 GLU A O 1
ATOM 834 N N . GLY A 1 105 ? 18.845 -1.369 9.124 1.00 89.81 105 GLY A N 1
ATOM 835 C CA . GLY A 1 105 ? 19.119 -0.784 10.436 1.00 89.81 105 GLY A CA 1
ATOM 836 C C . GLY A 1 105 ? 18.619 0.652 10.613 1.00 89.81 105 GLY A C 1
ATOM 837 O O . GLY A 1 105 ? 18.658 1.160 11.734 1.00 89.81 105 GLY A O 1
ATOM 838 N N . GLN A 1 106 ? 18.111 1.303 9.560 1.00 92.06 106 GLN A N 1
ATOM 839 C CA . GLN A 1 106 ? 17.546 2.647 9.648 1.00 92.06 106 GLN A CA 1
ATOM 840 C C . GLN A 1 106 ? 16.378 2.671 10.650 1.00 92.06 106 GLN A C 1
ATOM 842 O O . GLN A 1 106 ? 15.463 1.849 10.532 1.00 92.06 106 GLN A O 1
ATOM 847 N N . PRO A 1 107 ? 16.351 3.629 11.595 1.00 93.50 107 PRO A N 1
ATOM 848 C CA . PRO A 1 107 ? 15.188 3.847 12.442 1.00 93.50 107 PRO A CA 1
ATOM 849 C C . PRO A 1 107 ? 13.963 4.235 11.609 1.00 93.50 107 PRO A C 1
ATOM 851 O O . PRO A 1 107 ? 13.991 5.190 10.829 1.00 93.50 107 PRO A O 1
ATOM 854 N N . VAL A 1 108 ? 12.868 3.507 11.802 1.00 94.25 108 VAL A N 1
ATOM 855 C CA . VAL A 1 108 ? 11.574 3.735 11.163 1.00 94.25 108 VAL A CA 1
ATOM 856 C C . VAL A 1 108 ? 10.572 4.159 12.226 1.00 94.25 108 VAL A C 1
ATOM 858 O O . VAL A 1 108 ? 10.312 3.426 13.177 1.00 94.25 108 VAL A O 1
ATOM 861 N N . ASN A 1 109 ? 9.982 5.338 12.029 1.00 94.81 109 ASN A N 1
ATOM 862 C CA . ASN A 1 109 ? 8.851 5.831 12.810 1.00 94.81 109 ASN A CA 1
ATOM 863 C C . ASN A 1 109 ? 7.624 5.882 11.901 1.00 94.81 109 ASN A C 1
ATOM 865 O O . ASN A 1 109 ? 7.671 6.557 10.875 1.00 94.81 109 ASN A O 1
ATOM 869 N N . LEU A 1 110 ? 6.550 5.177 12.232 1.00 95.06 110 LEU A N 1
ATOM 870 C CA . LEU A 1 110 ? 5.301 5.234 11.472 1.00 95.06 110 LEU A CA 1
ATOM 871 C C . LEU A 1 110 ? 4.107 5.338 12.402 1.00 95.06 110 LEU A C 1
ATOM 873 O O . LEU A 1 110 ? 4.129 4.810 13.510 1.00 95.06 110 LEU A O 1
ATOM 877 N N . ASN A 1 111 ? 3.057 5.986 11.929 1.00 96.62 111 ASN A N 1
ATOM 878 C CA . ASN A 1 111 ? 1.824 6.135 12.679 1.00 96.62 111 ASN A CA 1
ATOM 879 C C . ASN A 1 111 ? 0.734 5.274 12.062 1.00 96.62 111 ASN A C 1
ATOM 881 O O . ASN A 1 111 ? 0.450 5.346 10.862 1.00 96.62 111 ASN A O 1
ATOM 885 N N . ILE A 1 112 ? 0.101 4.476 12.913 1.00 97.25 112 ILE A N 1
ATOM 886 C CA . ILE A 1 112 ? -1.097 3.728 12.570 1.00 97.25 112 ILE A CA 1
ATOM 887 C C . ILE A 1 112 ? -2.292 4.503 13.093 1.00 97.25 112 ILE A C 1
ATOM 889 O O . ILE A 1 112 ? -2.429 4.760 14.288 1.00 97.25 112 ILE A O 1
ATOM 893 N N . TYR A 1 113 ? -3.152 4.874 12.162 1.00 97.62 113 TYR A N 1
ATOM 894 C CA . TYR A 1 113 ? -4.431 5.508 12.394 1.00 97.62 113 TYR A CA 1
ATOM 895 C C . TYR A 1 113 ? -5.532 4.453 12.368 1.00 97.62 113 TYR A C 1
ATOM 897 O O . TYR A 1 113 ? -5.421 3.425 11.694 1.00 97.62 113 TYR A O 1
ATOM 905 N N . LEU A 1 114 ? -6.620 4.736 13.070 1.00 97.19 114 LEU A N 1
ATOM 906 C CA . LEU A 1 114 ? -7.852 3.975 12.984 1.00 97.19 114 LEU A CA 1
ATOM 907 C C . LEU A 1 114 ? -8.951 4.881 12.447 1.00 97.19 114 LEU A C 1
ATOM 909 O O . LEU A 1 114 ? -9.107 6.009 12.898 1.00 97.19 114 LEU A O 1
ATOM 913 N N . SER A 1 115 ? -9.699 4.379 11.473 1.00 96.31 115 SER A N 1
ATOM 914 C CA . SER A 1 115 ? -10.962 4.956 11.024 1.00 96.31 115 SER A CA 1
ATOM 915 C C . SER A 1 115 ? -12.067 4.020 11.487 1.00 96.31 115 SER A C 1
ATOM 917 O O . SER A 1 115 ? -12.171 2.907 10.968 1.00 96.31 115 SER A O 1
ATOM 919 N N . HIS A 1 116 ? -12.843 4.431 12.489 1.00 96.06 116 HIS A N 1
ATOM 920 C CA . HIS A 1 116 ? -13.799 3.567 13.170 1.00 96.06 116 HIS A CA 1
ATOM 921 C C . HIS A 1 116 ? -15.220 4.133 13.134 1.00 96.06 116 HIS A C 1
ATOM 923 O O . HIS A 1 116 ? -15.620 4.944 13.957 1.00 96.06 116 HIS A O 1
ATOM 929 N N . PHE A 1 117 ? -16.012 3.616 12.204 1.00 94.50 117 PHE A N 1
ATOM 930 C CA . PHE A 1 117 ? -17.441 3.877 12.025 1.00 94.50 117 PHE A CA 1
ATOM 931 C C . PHE A 1 117 ? -18.262 2.599 12.266 1.00 94.50 117 PHE A C 1
ATOM 933 O O . PHE A 1 117 ? -19.284 2.351 11.627 1.00 94.50 117 PHE A O 1
ATOM 940 N N . GLY A 1 118 ? -17.776 1.736 13.166 1.00 93.31 118 GLY A N 1
ATOM 941 C CA . GLY A 1 118 ? -18.514 0.569 13.642 1.00 93.31 118 GLY A CA 1
ATOM 942 C C . GLY A 1 118 ? -19.694 0.957 14.539 1.00 93.31 118 GLY A C 1
ATOM 943 O O . GLY A 1 118 ? -20.023 2.129 14.696 1.00 93.31 118 GLY A O 1
ATOM 944 N N . LYS A 1 119 ? -20.357 -0.045 15.128 1.00 92.44 119 LYS A N 1
ATOM 945 C CA . LYS A 1 119 ? -21.580 0.171 15.923 1.00 92.44 119 LYS A CA 1
ATOM 946 C C . LYS A 1 119 ? -21.341 0.714 17.332 1.00 92.44 119 LYS A C 1
ATOM 948 O O . LYS A 1 119 ? -22.226 1.376 17.850 1.00 92.44 119 LYS A O 1
ATOM 953 N N . ASN A 1 120 ? -20.204 0.386 17.938 1.00 95.62 120 ASN A N 1
ATOM 954 C CA . ASN A 1 120 ? -19.884 0.693 19.330 1.00 95.62 120 ASN A CA 1
ATOM 955 C C . ASN A 1 120 ? -18.443 1.173 19.405 1.00 95.62 120 ASN A C 1
ATOM 957 O O . ASN A 1 120 ? -17.637 0.714 18.604 1.00 95.62 120 ASN A O 1
ATOM 961 N N . GLU A 1 121 ? -18.117 1.988 20.404 1.00 97.12 121 GLU A N 1
ATOM 962 C CA . GLU A 1 121 ? -16.730 2.310 20.747 1.00 97.12 121 GLU A CA 1
ATOM 963 C C . GLU A 1 121 ? -15.880 1.049 20.986 1.00 97.12 121 GLU A C 1
ATOM 965 O O . GLU A 1 121 ? -16.371 -0.001 21.417 1.00 97.12 121 GLU A O 1
ATOM 970 N N . ILE A 1 122 ? -14.580 1.166 20.729 1.00 97.88 122 ILE A N 1
ATOM 971 C CA . ILE A 1 122 ? -13.613 0.096 20.959 1.00 97.88 122 ILE A CA 1
ATOM 972 C C . ILE A 1 122 ? -13.051 0.251 22.366 1.00 97.88 122 ILE A C 1
ATOM 974 O O . ILE A 1 122 ? -12.514 1.307 22.706 1.00 97.88 122 ILE A O 1
ATOM 978 N N . LYS A 1 123 ? -13.138 -0.821 23.159 1.00 97.75 123 LYS A N 1
ATOM 979 C CA . LYS A 1 123 ? -12.591 -0.892 24.515 1.00 97.75 123 LYS A CA 1
ATOM 980 C C . LYS A 1 123 ? -11.661 -2.078 24.692 1.00 97.75 123 LYS A C 1
ATOM 982 O O . LYS A 1 123 ? -11.935 -3.161 24.175 1.00 97.75 123 LYS A O 1
ATOM 987 N N . ASP A 1 124 ? -10.587 -1.857 25.446 1.00 97.44 124 ASP A N 1
ATOM 988 C CA . ASP A 1 124 ? -9.603 -2.868 25.845 1.00 97.44 124 ASP A CA 1
ATOM 989 C C . ASP A 1 124 ? -9.066 -3.722 24.682 1.00 97.44 124 ASP A C 1
ATOM 991 O O . ASP A 1 124 ? -8.756 -4.907 24.834 1.00 97.44 124 ASP A O 1
ATOM 995 N N . ALA A 1 125 ? -8.926 -3.112 23.505 1.00 98.19 125 ALA A N 1
ATOM 996 C CA . ALA A 1 125 ? -8.468 -3.807 22.318 1.00 98.19 125 ALA A CA 1
ATOM 997 C C . ALA A 1 125 ? -6.973 -4.140 22.382 1.00 98.19 125 ALA A C 1
ATOM 999 O O . ALA A 1 125 ? -6.172 -3.510 23.091 1.00 98.19 125 ALA A O 1
ATOM 1000 N N . VAL A 1 126 ? -6.601 -5.150 21.604 1.00 98.38 126 VAL A N 1
ATOM 1001 C CA . VAL A 1 126 ? -5.234 -5.611 21.412 1.00 98.38 126 VAL A CA 1
ATOM 1002 C C . VAL A 1 126 ? -4.866 -5.445 19.946 1.00 98.38 126 VAL A C 1
ATOM 1004 O O . VAL A 1 126 ? -5.507 -6.008 19.064 1.00 98.38 126 VAL A O 1
ATOM 1007 N N . LEU A 1 127 ? -3.809 -4.683 19.689 1.00 98.19 127 LEU A N 1
ATOM 1008 C CA . LEU A 1 127 ? -3.177 -4.579 18.383 1.00 98.19 127 LEU A CA 1
ATOM 1009 C C . LEU A 1 127 ? -2.022 -5.573 18.322 1.00 98.19 127 LEU A C 1
ATOM 1011 O O . LEU A 1 127 ? -1.081 -5.489 19.112 1.00 98.19 127 LEU A O 1
ATOM 1015 N N . ILE A 1 128 ? -2.086 -6.511 17.392 1.00 97.81 128 ILE A N 1
ATOM 1016 C CA . ILE A 1 128 ? -1.070 -7.528 17.141 1.00 97.81 128 ILE A CA 1
ATOM 1017 C C . ILE A 1 128 ? -0.398 -7.179 15.822 1.00 97.81 128 ILE A C 1
ATOM 1019 O O . ILE A 1 128 ? -1.072 -6.881 14.837 1.00 97.81 128 ILE A O 1
ATOM 1023 N N . TRP A 1 129 ? 0.928 -7.222 15.790 1.00 97.62 129 TRP A N 1
ATOM 1024 C CA . TRP A 1 129 ? 1.668 -6.938 14.571 1.00 97.62 129 TRP A CA 1
ATOM 1025 C C . TRP A 1 129 ? 2.869 -7.849 14.395 1.00 97.62 129 TRP A C 1
ATOM 1027 O O . TRP A 1 129 ? 3.437 -8.369 15.361 1.00 97.62 129 TRP A O 1
ATOM 1037 N N . TYR A 1 130 ? 3.270 -8.012 13.141 1.00 97.50 130 TYR A N 1
ATOM 1038 C CA . TYR A 1 130 ? 4.525 -8.650 12.783 1.00 97.50 130 TYR A CA 1
ATOM 1039 C C . TYR A 1 130 ? 5.070 -8.110 11.462 1.00 97.50 130 TYR A C 1
ATOM 1041 O O . TYR A 1 130 ? 4.321 -7.748 10.555 1.00 97.50 130 TYR A O 1
ATOM 1049 N N . LEU A 1 131 ? 6.397 -8.068 11.368 1.00 97.50 131 LEU A N 1
ATOM 1050 C CA . LEU A 1 131 ? 7.126 -7.888 10.120 1.00 97.50 131 LEU A CA 1
ATOM 1051 C C . LEU A 1 131 ? 7.501 -9.265 9.588 1.00 97.50 131 LEU A C 1
ATOM 1053 O O . LEU A 1 131 ? 7.999 -10.098 10.347 1.00 97.50 131 LEU A O 1
ATOM 1057 N N . ARG A 1 132 ? 7.316 -9.495 8.293 1.00 96.69 132 ARG A N 1
ATOM 1058 C CA . ARG A 1 132 ? 7.800 -10.703 7.616 1.00 96.69 132 ARG A CA 1
ATOM 1059 C C . ARG A 1 132 ? 8.379 -10.375 6.255 1.00 96.69 132 ARG A C 1
ATOM 1061 O O . ARG A 1 132 ? 7.967 -9.404 5.630 1.00 96.69 132 ARG A O 1
ATOM 1068 N N . ASP A 1 133 ? 9.297 -11.200 5.796 1.00 95.25 133 ASP A N 1
ATOM 1069 C CA . ASP A 1 133 ? 9.609 -11.321 4.375 1.00 95.25 133 ASP A CA 1
ATOM 1070 C C . ASP A 1 133 ? 9.007 -12.628 3.829 1.00 95.25 133 ASP A C 1
ATOM 1072 O O . ASP A 1 133 ? 8.104 -13.219 4.443 1.00 95.25 133 ASP A O 1
ATOM 1076 N N . ASP A 1 134 ? 9.439 -13.037 2.638 1.00 87.12 134 ASP A N 1
ATOM 1077 C CA . ASP A 1 134 ? 8.952 -14.256 1.993 1.00 87.12 134 ASP A CA 1
ATOM 1078 C C . ASP A 1 134 ? 9.377 -15.527 2.754 1.00 87.12 134 ASP A C 1
ATOM 1080 O O . ASP A 1 134 ? 8.700 -16.549 2.654 1.00 87.12 134 ASP A O 1
ATOM 1084 N N . GLU A 1 135 ? 10.431 -15.458 3.574 1.00 85.69 135 GLU A N 1
ATOM 1085 C CA . GLU A 1 135 ? 11.016 -16.617 4.252 1.00 85.69 135 GLU A CA 1
ATOM 1086 C C . GLU A 1 135 ? 10.559 -16.752 5.706 1.00 85.69 135 GLU A C 1
ATOM 1088 O O . GLU A 1 135 ? 10.341 -17.868 6.187 1.00 85.69 135 GLU A O 1
ATOM 1093 N N . LYS A 1 136 ? 10.438 -15.638 6.443 1.00 94.00 136 LYS A N 1
ATOM 1094 C CA . LYS A 1 136 ? 10.229 -15.694 7.897 1.00 94.00 136 LYS A CA 1
ATOM 1095 C C . LYS A 1 136 ? 9.604 -14.446 8.504 1.00 94.00 136 LYS A C 1
ATOM 1097 O O . LYS A 1 136 ? 9.608 -13.347 7.953 1.00 94.00 136 LYS A O 1
ATOM 1102 N N . VAL A 1 137 ? 9.119 -14.627 9.730 1.00 96.75 137 VAL A N 1
ATOM 1103 C CA . VAL A 1 137 ? 8.786 -13.525 10.635 1.00 96.75 137 VAL A CA 1
ATOM 1104 C C . VAL A 1 137 ? 10.081 -12.925 11.180 1.00 96.75 137 VAL A C 1
ATOM 1106 O O . VAL A 1 137 ? 10.926 -13.629 11.727 1.00 96.75 137 VAL A O 1
ATOM 1109 N N . LEU A 1 138 ? 10.228 -11.614 11.023 1.00 95.50 138 LEU A N 1
ATOM 1110 C CA . LEU A 1 138 ? 11.424 -10.849 11.370 1.00 95.50 138 LEU A CA 1
ATOM 1111 C C . LEU A 1 138 ? 11.302 -10.215 12.752 1.00 95.50 138 LEU A C 1
ATOM 1113 O O . LEU A 1 138 ? 12.255 -10.206 13.525 1.00 95.50 138 LEU A O 1
ATOM 1117 N N . GLN A 1 139 ? 10.126 -9.666 13.051 1.00 94.88 139 GLN A N 1
ATOM 1118 C CA . GLN A 1 139 ? 9.809 -8.995 14.308 1.00 94.88 139 GLN A CA 1
ATOM 1119 C C . GLN A 1 139 ? 8.317 -9.148 14.595 1.00 94.88 139 GLN A C 1
ATOM 1121 O O . GLN A 1 139 ? 7.519 -9.288 13.669 1.00 94.88 139 GLN A O 1
ATOM 1126 N N . THR A 1 140 ? 7.933 -9.096 15.868 1.00 96.62 140 THR A N 1
ATOM 1127 C CA . THR A 1 140 ? 6.527 -9.111 16.288 1.00 96.62 140 THR A CA 1
ATOM 1128 C C . THR A 1 140 ? 6.329 -8.180 17.468 1.00 96.62 140 THR A C 1
ATOM 1130 O O . THR A 1 140 ? 7.276 -7.896 18.205 1.00 96.62 140 THR A O 1
ATOM 1133 N N . GLY A 1 141 ? 5.090 -7.775 17.704 1.00 95.50 141 GLY A N 1
ATOM 1134 C CA . GLY A 1 141 ? 4.736 -7.110 18.941 1.00 95.50 141 GLY A CA 1
ATOM 1135 C C . GLY A 1 141 ? 3.239 -7.078 19.176 1.00 95.50 141 GLY A C 1
ATOM 1136 O O . GLY A 1 141 ? 2.425 -7.490 18.345 1.00 95.50 141 GLY A O 1
ATOM 1137 N N . ARG A 1 142 ? 2.882 -6.617 20.374 1.00 96.88 142 ARG A N 1
ATOM 1138 C CA . ARG A 1 142 ? 1.498 -6.463 20.806 1.00 96.88 142 ARG A CA 1
ATOM 1139 C C . ARG A 1 142 ? 1.348 -5.195 21.627 1.00 96.88 142 ARG A C 1
ATOM 1141 O O . ARG A 1 142 ? 2.157 -4.946 22.517 1.00 96.88 142 ARG A O 1
ATOM 1148 N N . VAL A 1 143 ? 0.285 -4.448 21.368 1.00 97.38 143 VAL A N 1
ATOM 1149 C CA . VAL A 1 143 ? -0.143 -3.300 22.172 1.00 97.38 143 VAL A CA 1
ATOM 1150 C C . VAL A 1 143 ? -1.511 -3.632 22.745 1.00 97.38 143 VAL A C 1
ATOM 1152 O O . VAL A 1 143 ? -2.378 -4.108 22.022 1.00 97.38 143 VAL A O 1
ATOM 1155 N N . LYS A 1 144 ? -1.696 -3.457 24.052 1.00 97.25 144 LYS A N 1
ATOM 1156 C CA . LYS A 1 144 ? -2.926 -3.831 24.765 1.00 97.25 144 LYS A CA 1
ATOM 1157 C C . LYS A 1 144 ? -3.612 -2.593 25.327 1.00 97.25 144 LYS A C 1
ATOM 1159 O O . LYS A 1 144 ? -2.958 -1.567 25.498 1.00 97.25 144 LYS A O 1
ATOM 1164 N N . LYS A 1 145 ? -4.877 -2.755 25.728 1.00 96.69 145 LYS A N 1
ATOM 1165 C CA . LYS A 1 145 ? -5.690 -1.715 26.380 1.00 96.69 145 LYS A CA 1
ATOM 1166 C C . LYS A 1 145 ? -5.890 -0.485 25.490 1.00 96.69 145 LYS A C 1
ATOM 1168 O O . LYS A 1 145 ? -5.886 0.645 25.971 1.00 96.69 145 LYS A O 1
ATOM 1173 N N . LEU A 1 146 ? -6.031 -0.716 24.186 1.00 97.75 146 LEU A N 1
ATOM 1174 C CA . LEU A 1 146 ? -6.355 0.340 23.239 1.00 97.75 146 LEU A CA 1
ATOM 1175 C C . LEU A 1 146 ? -7.850 0.636 23.305 1.00 97.75 146 LEU A C 1
ATOM 1177 O O . LEU A 1 146 ? -8.675 -0.275 23.230 1.00 97.75 146 LEU A O 1
ATOM 1181 N N . ASN A 1 147 ? -8.177 1.916 23.424 1.00 97.69 147 ASN A N 1
ATOM 1182 C CA . ASN A 1 147 ? -9.544 2.409 23.385 1.00 97.69 147 ASN A CA 1
ATOM 1183 C C . ASN A 1 147 ? -9.659 3.396 22.229 1.00 97.69 147 ASN A C 1
ATOM 1185 O O . ASN A 1 147 ? -8.721 4.155 21.979 1.00 97.69 147 ASN A O 1
ATOM 1189 N N . PHE A 1 148 ? -10.784 3.376 21.522 1.00 97.75 148 PHE A N 1
ATOM 1190 C CA . PHE A 1 148 ? -11.002 4.280 20.401 1.00 97.75 148 PHE A CA 1
ATOM 1191 C C . PHE A 1 148 ? -12.490 4.635 20.268 1.00 97.75 148 PHE A C 1
ATOM 1193 O O . PHE A 1 148 ? -13.327 3.724 20.272 1.00 97.75 148 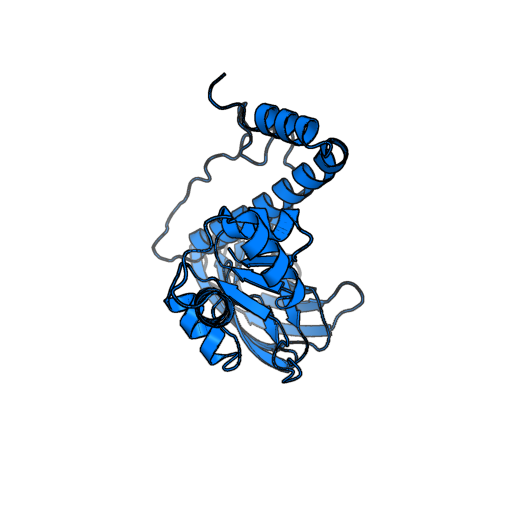PHE A O 1
ATOM 1200 N N . PRO A 1 149 ? -12.837 5.930 20.162 1.00 97.12 149 PRO A N 1
ATOM 1201 C CA . PRO A 1 149 ? -14.224 6.370 20.074 1.00 97.12 149 PRO A CA 1
ATOM 1202 C C . PRO A 1 149 ? -14.888 5.930 18.767 1.00 97.12 149 PRO A C 1
ATOM 1204 O O . PRO A 1 149 ? -14.247 5.745 17.731 1.00 97.12 149 PRO A O 1
ATOM 1207 N N . GLN A 1 150 ? -16.205 5.757 18.818 1.00 96.44 150 GLN A N 1
ATOM 1208 C CA . GLN A 1 150 ? -17.015 5.498 17.635 1.00 96.44 150 GLN A CA 1
ATOM 1209 C C . GLN A 1 150 ? -17.182 6.770 16.796 1.00 96.44 150 GLN A C 1
ATOM 1211 O O . GLN A 1 150 ? -17.425 7.843 17.334 1.00 96.44 150 GLN A O 1
ATOM 1216 N N . GLY A 1 151 ? -17.163 6.620 15.473 1.00 93.75 151 GLY A N 1
ATOM 1217 C CA . GLY A 1 151 ? -17.465 7.689 14.522 1.00 93.75 151 GLY A CA 1
ATOM 1218 C C . GLY A 1 151 ? -16.277 8.589 14.201 1.00 93.75 151 GLY A C 1
ATOM 1219 O O . GLY A 1 151 ? -16.470 9.652 13.618 1.00 93.75 151 GLY A O 1
ATOM 1220 N N . GLU A 1 152 ? -15.064 8.178 14.567 1.00 92.56 152 GLU A N 1
ATOM 1221 C CA . GLU A 1 152 ? -13.867 9.004 14.444 1.00 92.56 152 GLU A CA 1
ATOM 1222 C C . GLU A 1 152 ? -12.798 8.376 13.545 1.00 92.56 152 GLU A C 1
ATOM 1224 O O . GLU A 1 152 ? -12.741 7.160 13.320 1.00 92.56 152 GLU A O 1
ATOM 1229 N N . ASN A 1 153 ? -11.912 9.234 13.042 1.00 93.25 153 ASN A N 1
ATOM 1230 C CA . ASN A 1 153 ? -10.627 8.860 12.479 1.00 93.25 153 ASN A CA 1
ATOM 1231 C C . ASN A 1 153 ? -9.499 9.558 13.252 1.00 93.25 153 ASN A C 1
ATOM 1233 O O . ASN A 1 153 ? -9.578 10.735 13.585 1.00 93.25 153 ASN A O 1
ATOM 1237 N N . GLY A 1 154 ? -8.432 8.832 13.571 1.00 94.88 154 GLY A N 1
ATOM 1238 C CA . GLY A 1 154 ? -7.420 9.375 14.473 1.00 94.88 154 GLY A CA 1
ATOM 1239 C C . GLY A 1 154 ? -6.237 8.454 14.683 1.00 94.88 154 GLY A C 1
ATOM 1240 O O . GLY A 1 154 ? -6.236 7.307 14.232 1.00 94.88 154 GLY A O 1
ATOM 1241 N N . LEU A 1 155 ? -5.203 8.983 15.335 1.00 96.56 155 LEU A N 1
ATOM 1242 C CA . LEU A 1 155 ? -4.014 8.216 15.688 1.00 96.56 155 LEU A CA 1
ATOM 1243 C C . LEU A 1 155 ? -4.405 7.110 16.673 1.00 96.56 155 LEU A C 1
ATOM 1245 O O . LEU A 1 155 ? -4.977 7.390 17.722 1.00 96.56 155 LEU A O 1
ATOM 1249 N N . LEU A 1 156 ? -4.074 5.863 16.341 1.00 97.44 156 LEU A N 1
ATOM 1250 C CA . LEU A 1 156 ? -4.242 4.724 17.240 1.00 97.44 156 LEU A CA 1
ATOM 1251 C C . LEU A 1 156 ? -2.938 4.412 17.969 1.00 97.44 156 LEU A C 1
ATOM 1253 O O . LEU A 1 156 ? -2.947 4.188 19.175 1.00 97.44 156 LEU A O 1
ATOM 1257 N N . GLN A 1 157 ? -1.828 4.352 17.229 1.00 96.88 157 GLN A N 1
ATOM 1258 C CA . GLN A 1 157 ? -0.547 3.919 17.772 1.00 96.88 157 GLN A CA 1
ATOM 1259 C C . GLN A 1 157 ? 0.632 4.435 16.942 1.00 96.88 157 GLN A C 1
ATOM 1261 O O . GLN A 1 157 ? 0.663 4.277 15.720 1.00 96.88 157 GLN A O 1
ATOM 1266 N N . GLU A 1 158 ? 1.650 4.955 17.626 1.00 96.38 158 GLU A N 1
ATOM 1267 C CA . GLU A 1 158 ? 2.972 5.180 17.037 1.00 96.38 158 GLU A CA 1
ATOM 1268 C C . GLU A 1 158 ? 3.796 3.888 17.060 1.00 96.38 158 GLU A C 1
ATOM 1270 O O . GLU A 1 158 ? 3.881 3.191 18.075 1.00 96.38 158 GLU A O 1
ATOM 1275 N N . PHE A 1 159 ? 4.452 3.585 15.952 1.00 92.94 159 PHE A N 1
ATOM 1276 C CA . PHE A 1 159 ? 5.316 2.429 15.780 1.00 92.94 159 PHE A CA 1
ATOM 1277 C C . PHE A 1 159 ? 6.746 2.872 15.546 1.00 92.94 159 PHE A C 1
ATOM 1279 O O . PHE A 1 159 ? 7.022 3.713 14.690 1.00 92.94 159 PHE A O 1
ATOM 1286 N N . LYS A 1 160 ? 7.660 2.247 16.287 1.00 93.19 160 LYS A N 1
ATOM 1287 C CA . LYS A 1 160 ? 9.097 2.466 16.165 1.00 93.19 160 LYS A CA 1
ATOM 1288 C C . LYS A 1 160 ? 9.783 1.119 16.045 1.00 93.19 160 LYS A C 1
ATOM 1290 O O . LYS A 1 160 ? 9.615 0.262 16.910 1.00 93.19 160 LYS A O 1
ATOM 1295 N N . PHE A 1 161 ? 10.533 0.931 14.972 1.00 92.12 161 PHE A N 1
ATOM 1296 C CA . PHE A 1 161 ? 11.375 -0.243 14.764 1.00 92.12 161 PHE A CA 1
ATOM 1297 C C . PHE A 1 161 ? 12.568 0.132 13.893 1.00 92.12 161 PHE A C 1
ATOM 1299 O O . PHE A 1 161 ? 12.571 1.174 13.247 1.00 92.12 161 PHE A O 1
ATOM 1306 N N . ASN A 1 162 ? 13.580 -0.727 13.856 1.00 93.19 162 ASN A N 1
ATOM 1307 C CA . ASN A 1 162 ? 14.671 -0.589 12.897 1.00 93.19 162 ASN A CA 1
ATOM 1308 C C . ASN A 1 162 ? 14.368 -1.445 11.672 1.00 93.19 162 ASN A C 1
ATOM 1310 O O . ASN A 1 162 ? 13.952 -2.600 11.824 1.00 93.19 162 ASN A O 1
ATOM 1314 N N . ALA A 1 163 ? 14.588 -0.889 10.481 1.00 93.69 163 ALA A N 1
ATOM 1315 C CA . ALA A 1 163 ? 14.457 -1.613 9.225 1.00 93.69 163 ALA A CA 1
ATOM 1316 C C . ALA A 1 163 ? 15.259 -2.930 9.303 1.00 93.69 163 ALA A C 1
ATOM 1318 O O . ALA A 1 163 ? 16.447 -2.890 9.641 1.00 93.69 163 ALA A O 1
ATOM 1319 N N . PRO A 1 164 ? 14.634 -4.096 9.051 1.00 93.31 164 PRO A N 1
ATOM 1320 C CA . PRO A 1 164 ? 15.325 -5.375 9.185 1.00 93.31 164 PRO A CA 1
ATOM 1321 C C . PRO A 1 164 ? 16.498 -5.506 8.207 1.00 93.31 164 PRO A C 1
ATOM 1323 O O . PRO A 1 164 ? 16.540 -4.815 7.190 1.00 93.31 164 PRO A O 1
ATOM 1326 N N . ALA A 1 165 ? 17.418 -6.424 8.498 1.00 90.38 165 ALA A N 1
ATOM 1327 C CA . ALA A 1 165 ? 18.565 -6.701 7.641 1.00 90.38 165 ALA A CA 1
ATOM 1328 C C . ALA A 1 165 ? 18.201 -7.390 6.319 1.00 90.38 165 ALA A C 1
ATOM 1330 O O . ALA A 1 165 ? 17.228 -8.146 6.257 1.00 90.38 165 ALA A O 1
ATOM 1331 N N . GLY A 1 166 ? 19.017 -7.169 5.284 1.00 88.94 166 GLY A N 1
ATOM 1332 C CA . GLY A 1 166 ? 18.919 -7.814 3.972 1.00 88.94 166 GLY A CA 1
ATOM 1333 C C . GLY A 1 166 ? 18.386 -6.916 2.852 1.00 88.94 166 GLY A C 1
ATOM 1334 O O . GLY A 1 166 ? 18.231 -5.707 3.001 1.00 88.94 166 GLY A O 1
ATOM 1335 N N . VAL A 1 167 ? 18.085 -7.536 1.708 1.00 91.31 167 VAL A N 1
ATOM 1336 C CA . VAL A 1 167 ? 17.643 -6.847 0.484 1.00 91.31 167 VAL A CA 1
ATOM 1337 C C . VAL A 1 167 ? 16.267 -7.346 0.070 1.00 91.31 167 VAL A C 1
ATOM 1339 O O . VAL A 1 167 ? 16.007 -8.545 0.123 1.00 91.31 167 VAL A O 1
ATOM 1342 N N . GLY A 1 168 ? 15.400 -6.434 -0.361 1.00 93.44 168 GLY A N 1
ATOM 1343 C CA . GLY A 1 168 ? 14.115 -6.767 -0.967 1.00 93.44 168 GLY A CA 1
ATOM 1344 C C . GLY A 1 168 ? 12.914 -6.344 -0.131 1.00 93.44 168 GLY A C 1
ATOM 1345 O O . GLY A 1 168 ? 12.991 -5.445 0.709 1.00 93.44 168 GLY A O 1
ATOM 1346 N N . LYS A 1 169 ? 11.771 -6.966 -0.418 1.00 95.81 169 LYS A N 1
ATOM 1347 C CA . LYS A 1 169 ? 10.482 -6.605 0.169 1.00 95.81 169 LYS A CA 1
ATOM 1348 C C . LYS A 1 169 ? 10.323 -7.204 1.568 1.00 95.81 169 LYS A C 1
ATOM 1350 O O . LYS A 1 169 ? 10.667 -8.358 1.803 1.00 95.81 169 LYS A O 1
ATOM 1355 N N . PHE A 1 170 ? 9.717 -6.445 2.470 1.00 96.62 170 PHE A N 1
ATOM 1356 C CA . PHE A 1 170 ? 9.132 -6.961 3.701 1.00 96.62 170 PHE A CA 1
ATOM 1357 C C . PHE A 1 170 ? 7.760 -6.327 3.931 1.00 96.62 170 PHE A C 1
ATOM 1359 O O . PHE A 1 170 ? 7.489 -5.214 3.483 1.00 96.62 170 PHE A O 1
ATOM 1366 N N . THR A 1 171 ? 6.889 -7.036 4.636 1.00 97.06 171 THR A N 1
ATOM 1367 C CA . THR A 1 171 ? 5.500 -6.637 4.855 1.00 97.06 171 THR A CA 1
ATOM 1368 C C . THR A 1 171 ? 5.235 -6.478 6.345 1.00 97.06 171 THR A C 1
ATOM 1370 O O . THR A 1 171 ? 5.535 -7.370 7.143 1.00 97.06 171 THR A O 1
ATOM 1373 N N . LEU A 1 172 ? 4.641 -5.347 6.720 1.00 97.19 172 LEU A N 1
ATOM 1374 C CA . LEU A 1 172 ? 4.051 -5.132 8.037 1.00 97.19 172 LEU A CA 1
ATOM 1375 C C . LEU A 1 172 ? 2.609 -5.607 8.016 1.00 97.19 172 LEU A C 1
ATOM 1377 O O . LEU A 1 172 ? 1.797 -5.066 7.272 1.00 97.19 172 LEU A O 1
ATOM 1381 N N . HIS A 1 173 ? 2.298 -6.584 8.856 1.00 97.62 173 HIS A N 1
ATOM 1382 C CA . HIS A 1 173 ? 0.942 -7.045 9.106 1.00 97.62 173 HIS A CA 1
ATOM 1383 C C . HIS A 1 173 ? 0.475 -6.514 10.451 1.00 97.62 173 HIS A C 1
ATOM 1385 O O . HIS A 1 173 ? 1.198 -6.628 11.443 1.00 97.62 173 HIS A O 1
ATOM 1391 N N . ILE A 1 174 ? -0.737 -5.964 10.486 1.00 97.94 174 ILE A N 1
ATOM 1392 C CA . ILE A 1 174 ? -1.361 -5.460 11.707 1.00 97.94 174 ILE A CA 1
ATOM 1393 C C . ILE A 1 174 ? -2.793 -5.974 11.793 1.00 97.94 174 ILE A C 1
ATOM 1395 O O . ILE A 1 174 ? -3.532 -5.951 10.810 1.00 97.94 174 ILE A O 1
ATOM 1399 N N . GLN A 1 175 ? -3.181 -6.393 12.991 1.00 98.31 175 GLN A N 1
ATOM 1400 C CA . GLN A 1 175 ? -4.513 -6.860 13.334 1.00 98.31 175 GLN A CA 1
ATOM 1401 C C . GLN A 1 175 ? -4.954 -6.227 14.652 1.00 98.31 175 GLN A C 1
ATOM 1403 O O . GLN A 1 175 ? -4.186 -6.190 15.610 1.00 98.31 175 GLN A O 1
ATOM 1408 N N . LEU A 1 176 ? -6.177 -5.711 14.696 1.00 98.44 176 LEU A N 1
ATOM 1409 C CA . LEU A 1 176 ? -6.816 -5.160 15.883 1.00 98.44 176 LEU A CA 1
ATOM 1410 C C . LEU A 1 176 ? -7.939 -6.099 16.318 1.00 98.44 176 LEU A C 1
ATOM 1412 O O . LEU A 1 176 ? -8.828 -6.413 15.526 1.00 98.44 176 LEU A O 1
ATOM 1416 N N . GLU A 1 177 ? -7.922 -6.501 17.581 1.00 98.06 177 GLU A N 1
ATOM 1417 C CA . GLU A 1 177 ? -8.903 -7.410 18.169 1.00 98.06 177 GLU A CA 1
ATOM 1418 C C . GLU A 1 177 ? -9.498 -6.825 19.448 1.00 98.06 177 GLU A C 1
ATOM 1420 O O . GLU A 1 177 ? -8.793 -6.183 20.224 1.00 98.06 177 GLU A O 1
ATOM 1425 N N . ALA A 1 178 ? -10.771 -7.105 19.718 1.00 96.69 178 ALA A N 1
ATOM 1426 C CA . ALA A 1 178 ? -11.390 -6.847 21.017 1.00 96.69 178 ALA A CA 1
ATOM 1427 C C . ALA A 1 178 ? -12.270 -8.035 21.411 1.00 96.69 178 ALA A C 1
ATOM 1429 O O . ALA A 1 178 ? -12.994 -8.580 20.580 1.00 96.69 178 ALA A O 1
ATOM 1430 N N . GLY A 1 179 ? -12.177 -8.475 22.669 1.00 93.31 179 GLY A N 1
ATOM 1431 C CA . GLY A 1 179 ? -12.945 -9.631 23.153 1.00 93.31 179 GLY A CA 1
ATOM 1432 C C . GLY A 1 179 ? -12.682 -10.935 22.382 1.00 93.31 179 GLY A C 1
ATOM 1433 O O . GLY A 1 179 ? -13.565 -11.781 22.310 1.00 93.31 179 GLY A O 1
ATOM 1434 N N . GLY A 1 180 ? -11.498 -11.086 21.774 1.00 91.50 180 GLY A N 1
ATOM 1435 C CA . GLY A 1 180 ? -11.145 -12.246 20.946 1.00 91.50 180 GLY A CA 1
ATOM 1436 C C . GLY A 1 180 ? -11.715 -12.226 19.522 1.00 91.50 180 GLY A C 1
ATOM 1437 O O . GLY A 1 180 ? -11.615 -13.230 18.822 1.00 91.50 180 GLY A O 1
ATOM 1438 N N . VAL A 1 181 ? -12.305 -11.109 19.083 1.00 95.19 181 VAL A N 1
ATOM 1439 C CA . VAL A 1 181 ? -12.849 -10.933 17.729 1.00 95.19 181 VAL A CA 1
ATOM 1440 C C . VAL A 1 181 ? -11.987 -9.945 16.945 1.00 95.19 181 VAL A C 1
ATOM 1442 O O . VAL A 1 181 ? -11.678 -8.861 17.444 1.00 95.19 181 VAL A O 1
ATOM 1445 N N . GLU A 1 182 ? -11.628 -10.301 15.708 1.00 96.75 182 GLU A N 1
ATOM 1446 C CA . GLU A 1 182 ? -10.950 -9.399 14.770 1.00 96.75 182 GLU A CA 1
ATOM 1447 C C . GLU A 1 182 ? -11.882 -8.239 14.393 1.00 96.75 182 GLU A C 1
ATOM 1449 O O . GLU A 1 182 ? -12.962 -8.442 13.838 1.00 96.75 182 GLU A O 1
ATOM 1454 N N . LEU A 1 183 ? -11.453 -7.013 14.693 1.00 96.88 183 LEU A N 1
ATOM 1455 C CA . LEU A 1 183 ? -12.170 -5.790 14.334 1.00 96.88 183 LEU A CA 1
ATOM 1456 C C . LEU A 1 183 ? -11.694 -5.220 13.002 1.00 96.88 183 LEU A C 1
ATOM 1458 O O . LEU A 1 183 ? -12.490 -4.675 12.239 1.00 96.88 183 LEU A O 1
ATOM 1462 N N . ALA A 1 184 ? -10.388 -5.293 12.761 1.00 97.62 184 ALA A N 1
ATOM 1463 C CA . ALA A 1 184 ? -9.751 -4.836 11.540 1.00 97.62 184 ALA A CA 1
ATOM 1464 C C . ALA A 1 184 ? -8.388 -5.507 11.388 1.00 97.62 184 ALA A C 1
ATOM 1466 O O . ALA A 1 184 ? -7.704 -5.797 12.369 1.00 97.62 184 ALA A O 1
ATOM 1467 N N . ARG A 1 185 ? -7.948 -5.659 10.147 1.00 98.19 185 ARG A N 1
ATOM 1468 C CA . ARG A 1 185 ? -6.572 -6.007 9.806 1.00 98.19 185 ARG A CA 1
ATOM 1469 C C . ARG A 1 185 ? -6.150 -5.218 8.590 1.00 98.19 185 ARG A C 1
ATOM 1471 O O . ARG A 1 185 ? -7.009 -4.805 7.822 1.00 98.19 185 ARG A O 1
ATOM 1478 N N . ASN A 1 186 ? -4.856 -5.007 8.414 1.00 97.88 186 ASN A N 1
ATOM 1479 C CA . ASN A 1 186 ? -4.301 -4.446 7.190 1.00 97.88 186 ASN A CA 1
ATOM 1480 C C . ASN A 1 186 ? -2.817 -4.829 7.072 1.00 97.88 186 ASN A C 1
ATOM 1482 O O . ASN A 1 186 ? -2.192 -5.275 8.040 1.00 97.88 186 ASN A O 1
ATOM 1486 N N . LYS A 1 187 ? -2.252 -4.671 5.876 1.00 96.88 187 LYS A N 1
ATOM 1487 C CA . LYS A 1 187 ? -0.835 -4.892 5.612 1.00 96.88 187 LYS A CA 1
ATOM 1488 C C . LYS A 1 187 ? -0.248 -3.854 4.662 1.00 96.88 187 LYS A C 1
ATOM 1490 O O . LYS A 1 187 ? -0.942 -3.327 3.785 1.00 96.88 187 LYS A O 1
ATOM 1495 N N . TRP A 1 188 ? 1.045 -3.594 4.816 1.00 96.44 188 TRP A N 1
ATOM 1496 C CA . TRP A 1 188 ? 1.789 -2.678 3.955 1.00 96.44 188 TRP A CA 1
ATOM 1497 C C . TRP A 1 188 ? 3.157 -3.237 3.612 1.00 96.44 188 TRP A C 1
ATOM 1499 O O . TRP A 1 188 ? 3.891 -3.689 4.490 1.00 96.44 188 TRP A O 1
ATOM 1509 N N . ASP A 1 189 ? 3.480 -3.167 2.326 1.00 95.69 189 ASP A N 1
ATOM 1510 C CA . ASP A 1 189 ? 4.786 -3.534 1.808 1.00 95.69 189 ASP A CA 1
ATOM 1511 C C . ASP A 1 189 ? 5.761 -2.360 1.911 1.00 95.69 189 ASP A C 1
ATOM 1513 O O . ASP A 1 189 ? 5.402 -1.195 1.685 1.00 95.69 189 ASP A O 1
ATOM 1517 N N . PHE A 1 190 ? 6.996 -2.720 2.231 1.00 95.69 190 PHE A N 1
ATOM 1518 C CA . PHE A 1 190 ? 8.172 -1.877 2.308 1.00 95.69 190 PHE A CA 1
ATOM 1519 C C . PHE A 1 190 ? 9.338 -2.579 1.622 1.00 95.69 190 PHE A C 1
ATOM 1521 O O . PHE A 1 190 ? 9.344 -3.801 1.465 1.00 95.69 190 PHE A O 1
ATOM 1528 N N . TRP A 1 191 ? 10.357 -1.811 1.266 1.00 95.62 191 TRP A N 1
ATOM 1529 C CA . TRP A 1 191 ? 11.583 -2.324 0.679 1.00 95.62 191 TRP A CA 1
ATOM 1530 C C . TRP A 1 191 ? 12.759 -1.923 1.544 1.00 95.62 191 TRP A C 1
ATOM 1532 O O . TRP A 1 191 ? 12.835 -0.799 2.040 1.00 95.62 191 TRP A O 1
ATOM 1542 N N . ARG A 1 192 ? 13.676 -2.863 1.729 1.00 93.69 192 ARG A N 1
ATOM 1543 C CA . ARG A 1 192 ? 14.945 -2.638 2.405 1.00 93.69 192 ARG A CA 1
ATOM 1544 C C . ARG A 1 192 ? 16.094 -2.853 1.438 1.00 93.69 192 ARG A C 1
ATOM 1546 O O . ARG A 1 192 ? 16.056 -3.743 0.583 1.00 93.69 192 ARG A O 1
ATOM 1553 N N . PHE A 1 193 ? 17.115 -2.038 1.611 1.00 91.38 193 PHE A N 1
ATOM 1554 C CA . PHE A 1 193 ? 18.352 -2.093 0.857 1.00 91.38 193 PHE A CA 1
ATOM 1555 C C . PHE A 1 193 ? 19.517 -2.141 1.842 1.00 91.38 193 PHE A C 1
ATOM 1557 O O . PHE A 1 193 ? 19.425 -1.557 2.927 1.00 91.38 193 PHE A O 1
ATOM 1564 N N . PRO A 1 194 ? 20.616 -2.822 1.489 1.00 86.75 194 PRO A N 1
ATOM 1565 C CA . PRO A 1 194 ? 21.786 -2.828 2.344 1.00 86.75 194 PRO A CA 1
ATOM 1566 C C . PRO A 1 194 ? 22.350 -1.407 2.404 1.00 86.75 194 PRO A C 1
ATOM 1568 O O . PRO A 1 194 ? 22.084 -0.579 1.526 1.00 86.75 194 PRO A O 1
ATOM 1571 N N . PHE A 1 195 ? 23.148 -1.115 3.431 1.00 78.00 195 PHE A N 1
ATOM 1572 C CA . PHE A 1 195 ? 23.861 0.155 3.461 1.00 78.00 195 PHE A CA 1
ATOM 1573 C C . PHE A 1 195 ? 24.701 0.268 2.182 1.00 78.00 195 PHE A C 1
ATOM 1575 O O . PHE A 1 195 ? 25.474 -0.655 1.899 1.00 78.00 195 PHE A O 1
ATOM 1582 N N . PRO A 1 196 ? 24.549 1.339 1.383 1.00 67.38 196 PRO A N 1
ATOM 1583 C CA . PRO A 1 196 ? 25.329 1.471 0.170 1.00 67.38 196 PRO A CA 1
ATOM 1584 C C . PRO A 1 196 ? 26.801 1.491 0.573 1.00 67.38 196 PRO A C 1
ATOM 1586 O O . PRO A 1 196 ? 27.256 2.385 1.292 1.00 67.38 196 PRO A O 1
ATOM 1589 N N . SER A 1 197 ? 27.565 0.494 0.122 1.00 62.34 197 SER A N 1
ATOM 1590 C CA . SER A 1 197 ? 29.015 0.639 0.081 1.00 62.34 197 SER A CA 1
ATOM 1591 C C . SER A 1 197 ? 29.284 1.936 -0.678 1.00 62.34 197 SER A C 1
ATOM 1593 O O . SER A 1 197 ? 28.705 2.114 -1.750 1.00 62.34 197 SER A O 1
ATOM 1595 N N . LYS A 1 198 ? 30.104 2.845 -0.131 1.00 57.41 198 LYS A N 1
ATOM 1596 C CA . LYS A 1 198 ? 30.512 4.106 -0.781 1.00 57.41 198 LYS A CA 1
ATOM 1597 C C . LYS A 1 198 ? 31.384 3.833 -2.014 1.00 57.41 198 LYS A C 1
ATOM 1599 O O . LYS A 1 198 ? 32.541 4.230 -2.078 1.00 57.41 198 LYS A O 1
ATOM 1604 N N . VAL A 1 199 ? 30.855 3.089 -2.969 1.00 58.69 199 VAL A N 1
ATOM 1605 C CA . VAL A 1 199 ? 31.435 2.908 -4.283 1.00 58.69 199 VAL A CA 1
ATOM 1606 C C . VAL A 1 199 ? 30.781 3.985 -5.120 1.00 58.69 199 VAL A C 1
ATOM 1608 O O . VAL A 1 199 ? 29.603 3.882 -5.462 1.00 58.69 199 VAL A O 1
ATOM 1611 N N . SER A 1 200 ? 31.523 5.058 -5.380 1.00 59.56 200 SER A N 1
ATOM 1612 C CA . SER A 1 200 ? 31.083 6.053 -6.348 1.00 59.56 200 SER A CA 1
ATOM 1613 C C . SER A 1 200 ? 30.800 5.326 -7.660 1.00 59.56 200 SER A C 1
ATOM 1615 O O . SER A 1 200 ? 31.637 4.532 -8.104 1.00 59.56 200 SER A O 1
ATOM 1617 N N . PRO A 1 201 ? 29.617 5.523 -8.258 1.00 65.12 201 PRO A N 1
ATOM 1618 C CA . PRO A 1 201 ? 29.253 4.790 -9.450 1.00 65.12 201 PRO A CA 1
ATOM 1619 C C . PRO A 1 201 ? 30.196 5.207 -10.585 1.00 65.12 201 PRO A C 1
ATOM 1621 O O . PRO A 1 201 ? 30.158 6.333 -11.080 1.00 65.12 201 PRO A O 1
ATOM 1624 N N . VAL A 1 202 ? 31.103 4.306 -10.965 1.00 68.06 202 VAL A N 1
ATOM 1625 C CA . VAL A 1 202 ? 32.038 4.537 -12.069 1.00 68.06 202 VAL A CA 1
ATOM 1626 C C . VAL A 1 202 ? 31.242 4.461 -13.370 1.00 68.06 202 VAL A C 1
ATOM 1628 O O . VAL A 1 202 ? 30.461 3.532 -13.566 1.00 68.06 202 VAL A O 1
ATOM 1631 N N . ASN A 1 203 ? 31.438 5.437 -14.259 1.00 80.00 203 ASN A N 1
ATOM 1632 C CA . ASN A 1 203 ? 30.783 5.504 -15.570 1.00 80.00 203 ASN A CA 1
ATOM 1633 C C . ASN A 1 203 ? 29.246 5.592 -15.511 1.00 80.00 203 ASN A C 1
ATOM 1635 O O . ASN A 1 203 ? 28.563 5.090 -16.403 1.00 80.00 203 ASN A O 1
ATOM 1639 N N . VAL A 1 204 ? 28.692 6.239 -14.483 1.00 85.88 204 VAL A N 1
ATOM 1640 C CA . VAL A 1 204 ? 27.259 6.557 -14.419 1.00 85.88 204 VAL A CA 1
ATOM 1641 C C . VAL A 1 204 ? 27.051 8.055 -14.592 1.00 85.88 204 VAL A C 1
ATOM 1643 O O . VAL A 1 204 ? 27.734 8.867 -13.965 1.00 85.88 204 VAL A O 1
ATOM 1646 N N . ALA A 1 205 ? 26.114 8.419 -15.463 1.00 88.38 205 ALA A N 1
ATOM 1647 C CA . ALA A 1 205 ? 25.740 9.802 -15.720 1.00 88.38 205 ALA A CA 1
ATOM 1648 C C . ALA A 1 205 ? 24.320 10.085 -15.228 1.00 88.38 205 ALA A C 1
ATOM 1650 O O . ALA A 1 205 ? 23.468 9.200 -15.239 1.00 88.38 205 ALA A O 1
ATOM 1651 N N . ILE A 1 206 ? 24.051 11.334 -14.857 1.00 88.69 206 ILE A N 1
ATOM 1652 C CA . ILE A 1 206 ? 22.700 11.815 -14.556 1.00 88.69 206 ILE A CA 1
ATOM 1653 C C . ILE A 1 206 ? 22.189 12.728 -15.667 1.00 88.69 206 ILE A C 1
ATOM 1655 O O . ILE A 1 206 ? 22.891 13.638 -16.116 1.00 88.69 206 ILE A O 1
ATOM 1659 N N . ARG A 1 207 ? 20.948 12.509 -16.095 1.00 87.56 207 ARG A N 1
ATOM 1660 C CA . ARG A 1 207 ? 20.184 13.423 -16.945 1.00 87.56 207 ARG A CA 1
ATOM 1661 C C . ARG A 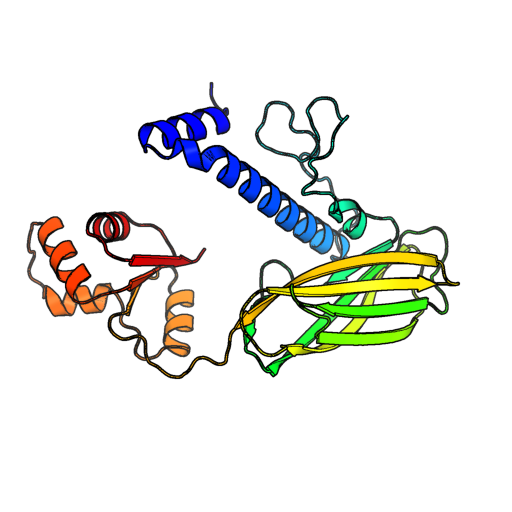1 207 ? 18.882 13.752 -16.231 1.00 87.56 207 ARG A C 1
ATOM 1663 O O . ARG A 1 207 ? 17.924 13.003 -16.337 1.00 87.56 207 ARG A O 1
ATOM 1670 N N . ALA A 1 208 ? 18.881 14.857 -15.503 1.00 86.25 208 ALA A N 1
ATOM 1671 C CA . ALA A 1 208 ? 17.709 15.337 -14.793 1.00 86.25 208 ALA A CA 1
ATOM 1672 C C . ALA A 1 208 ? 17.049 16.480 -15.571 1.00 86.25 208 ALA A C 1
ATOM 1674 O O . ALA A 1 208 ? 17.730 17.445 -15.940 1.00 86.25 208 ALA A O 1
ATOM 1675 N N . VAL A 1 209 ? 15.745 16.385 -15.799 1.00 83.06 209 VAL A N 1
ATOM 1676 C CA . VAL A 1 209 ? 14.908 17.499 -16.248 1.00 83.06 209 VAL A CA 1
ATOM 1677 C C . VAL A 1 209 ? 14.520 18.359 -15.042 1.00 83.06 209 VAL A C 1
ATOM 1679 O O . VAL A 1 209 ? 14.623 19.586 -15.111 1.00 83.06 209 VAL A O 1
ATOM 1682 N N . ASP A 1 210 ? 14.171 17.735 -13.915 1.00 85.44 210 ASP A N 1
ATOM 1683 C CA . ASP A 1 210 ? 13.961 18.384 -12.624 1.00 85.44 210 ASP A CA 1
ATOM 1684 C C . ASP A 1 210 ? 15.302 18.712 -11.950 1.00 85.44 210 ASP A C 1
ATOM 1686 O O . ASP A 1 210 ? 16.086 17.850 -11.537 1.00 85.44 210 ASP A O 1
ATOM 1690 N N . LYS A 1 211 ? 15.564 20.013 -11.800 1.00 84.81 211 LYS A N 1
ATOM 1691 C CA . LYS A 1 211 ? 16.781 20.510 -11.158 1.00 84.81 211 LYS A CA 1
ATOM 1692 C C . LYS A 1 211 ? 16.861 20.154 -9.680 1.00 84.81 211 LYS A C 1
ATOM 1694 O O . LYS A 1 211 ? 17.971 19.934 -9.201 1.00 84.81 211 LYS A O 1
ATOM 1699 N N . GLN A 1 212 ? 15.738 20.082 -8.967 1.00 84.44 212 GLN A N 1
ATOM 1700 C CA . GLN A 1 212 ? 15.741 19.700 -7.557 1.00 84.44 212 GLN A CA 1
ATOM 1701 C C . GLN A 1 212 ? 16.189 18.248 -7.396 1.00 84.44 212 GLN A C 1
ATOM 1703 O O . GLN A 1 212 ? 17.080 17.972 -6.596 1.00 84.44 212 GLN A O 1
ATOM 1708 N N . TRP A 1 213 ? 15.656 17.350 -8.226 1.00 84.62 213 TRP A N 1
ATOM 1709 C CA . TRP A 1 213 ? 16.062 15.946 -8.238 1.00 84.62 213 TRP A CA 1
ATOM 1710 C C . TRP A 1 213 ? 17.557 15.786 -8.544 1.00 84.62 213 TRP A C 1
ATOM 1712 O O . TRP A 1 213 ? 18.263 15.009 -7.900 1.00 84.62 213 TRP A O 1
ATOM 1722 N N . GLU A 1 214 ? 18.077 16.593 -9.471 1.00 87.00 214 GLU A N 1
ATOM 1723 C CA . GLU A 1 214 ? 19.507 16.643 -9.768 1.00 87.00 214 GLU A CA 1
ATOM 1724 C C . GLU A 1 214 ? 20.360 17.037 -8.547 1.00 87.00 214 GLU A C 1
ATOM 1726 O O . GLU A 1 214 ? 21.394 16.415 -8.285 1.00 87.00 214 GLU A O 1
ATOM 1731 N N . TYR A 1 215 ? 19.941 18.072 -7.806 1.00 85.56 215 TYR A N 1
ATOM 1732 C CA . TYR A 1 215 ? 20.630 18.527 -6.596 1.00 85.56 215 TYR A CA 1
ATOM 1733 C C . TYR A 1 215 ? 20.605 17.463 -5.504 1.00 85.56 215 TYR A C 1
ATOM 1735 O O . TYR A 1 215 ? 21.648 17.185 -4.907 1.00 85.56 215 TYR A O 1
ATOM 1743 N N . ASP A 1 216 ? 19.450 16.840 -5.287 1.00 82.69 216 ASP A N 1
ATOM 1744 C CA . ASP A 1 216 ? 19.289 15.783 -4.295 1.00 82.69 216 ASP A CA 1
ATOM 1745 C C . ASP A 1 216 ? 20.222 14.613 -4.632 1.00 82.69 216 ASP A C 1
ATOM 1747 O O . ASP A 1 216 ? 21.042 14.215 -3.803 1.00 82.69 216 ASP A O 1
ATOM 1751 N N . MET A 1 217 ? 20.218 14.144 -5.883 1.00 81.75 217 MET A N 1
ATOM 1752 C CA . MET A 1 217 ? 21.100 13.066 -6.344 1.00 81.75 217 MET A CA 1
ATOM 1753 C C . MET A 1 217 ? 22.583 13.403 -6.181 1.00 81.75 217 MET A C 1
ATOM 1755 O O . MET A 1 217 ? 23.348 12.567 -5.700 1.00 81.75 217 MET A O 1
ATOM 1759 N N . LYS A 1 218 ? 23.005 14.625 -6.523 1.00 82.25 218 LYS A N 1
ATOM 1760 C CA . LYS A 1 218 ? 24.394 15.069 -6.321 1.00 82.25 218 LYS A CA 1
ATOM 1761 C C . LYS A 1 218 ? 24.766 15.239 -4.848 1.00 82.25 218 LYS A C 1
ATOM 1763 O O . LYS A 1 218 ? 25.939 15.107 -4.513 1.00 82.25 218 LYS A O 1
ATOM 1768 N N . SER A 1 219 ? 23.806 15.506 -3.962 1.00 81.75 219 SER A N 1
ATOM 1769 C CA . SER A 1 219 ? 24.069 15.562 -2.519 1.00 81.75 219 SER A CA 1
ATOM 1770 C C . SER A 1 219 ? 24.405 14.178 -1.948 1.00 81.75 219 SER A C 1
ATOM 1772 O O . SER A 1 219 ? 25.308 14.056 -1.120 1.00 81.75 219 SER A O 1
ATOM 1774 N N . TYR A 1 220 ? 23.740 13.129 -2.446 1.00 75.88 220 TYR A N 1
ATOM 1775 C CA . TYR A 1 220 ? 24.006 11.738 -2.070 1.00 75.88 220 TYR A CA 1
ATOM 1776 C C . TYR A 1 220 ? 25.206 11.139 -2.813 1.00 75.88 220 TYR A C 1
ATOM 1778 O O . TYR A 1 220 ? 25.968 10.365 -2.231 1.00 75.88 220 TYR A O 1
ATOM 1786 N N . PHE A 1 221 ? 25.401 11.524 -4.077 1.00 81.69 221 PHE A N 1
ATOM 1787 C CA . 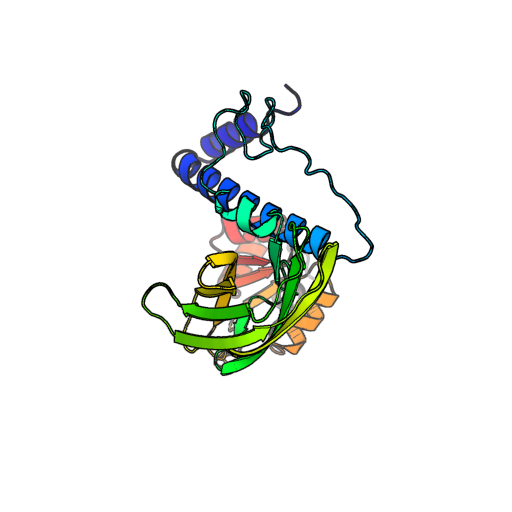PHE A 1 221 ? 26.471 11.049 -4.954 1.00 81.69 221 PHE A CA 1
ATOM 1788 C C . PHE A 1 221 ? 27.247 12.234 -5.558 1.00 81.69 221 PHE A C 1
ATOM 1790 O O . PHE A 1 221 ? 27.045 12.570 -6.728 1.00 81.69 221 PHE A O 1
ATOM 1797 N N . PRO A 1 222 ? 28.164 12.865 -4.799 1.00 81.44 222 PRO A N 1
ATOM 1798 C CA . PRO A 1 222 ? 28.893 14.054 -5.255 1.00 81.44 222 PRO A CA 1
ATOM 1799 C C . PRO A 1 222 ? 29.701 13.853 -6.543 1.00 81.44 222 PRO A C 1
ATOM 1801 O O . PRO A 1 222 ? 29.878 14.794 -7.315 1.00 81.44 222 PRO A O 1
ATOM 1804 N N . ASP A 1 223 ? 30.149 12.622 -6.802 1.00 81.38 223 ASP A N 1
ATOM 1805 C CA . ASP A 1 223 ? 30.937 12.264 -7.987 1.00 81.38 223 ASP A CA 1
ATOM 1806 C C . ASP A 1 223 ? 30.084 12.019 -9.246 1.00 81.38 223 ASP A C 1
ATOM 1808 O O . ASP A 1 223 ? 30.626 11.796 -10.334 1.00 81.38 223 ASP A O 1
ATOM 1812 N N . LEU A 1 224 ? 28.751 12.047 -9.124 1.00 84.38 224 LEU A N 1
ATOM 1813 C CA . LEU A 1 224 ? 27.835 11.806 -10.234 1.00 84.38 224 LEU A CA 1
ATOM 1814 C C . LEU A 1 224 ? 27.912 12.956 -11.248 1.00 84.38 224 LEU A C 1
ATOM 1816 O O . LEU A 1 224 ? 27.632 14.123 -10.949 1.00 84.38 224 LEU A O 1
ATOM 1820 N N . ARG A 1 225 ? 28.292 12.628 -12.484 1.00 86.38 225 ARG A N 1
ATOM 1821 C CA . ARG A 1 225 ? 28.497 13.615 -13.554 1.00 86.38 225 ARG A CA 1
ATOM 1822 C C . ARG A 1 225 ? 27.218 13.832 -14.349 1.00 86.38 225 ARG A C 1
ATOM 1824 O O . ARG A 1 225 ? 26.526 12.870 -14.683 1.00 86.38 225 ARG A O 1
ATOM 1831 N N . ARG A 1 226 ? 26.920 15.084 -14.715 1.00 86.81 226 ARG A N 1
ATOM 1832 C CA . ARG A 1 226 ? 25.802 15.367 -15.627 1.00 86.81 226 ARG A CA 1
ATOM 1833 C C . ARG A 1 226 ? 26.132 14.825 -17.005 1.00 86.81 226 ARG A C 1
ATOM 1835 O O . ARG A 1 226 ? 27.252 15.000 -17.486 1.00 86.81 226 ARG A O 1
ATOM 1842 N N . LEU A 1 227 ? 25.137 14.259 -17.672 1.00 82.88 227 LEU A N 1
ATOM 1843 C CA . LEU A 1 227 ? 25.276 13.827 -19.054 1.00 82.88 227 LEU A CA 1
ATOM 1844 C C . LEU A 1 227 ? 25.717 14.988 -19.956 1.00 82.88 227 LEU A C 1
ATOM 1846 O O . LEU A 1 227 ? 26.546 14.786 -20.837 1.00 82.88 227 LEU A O 1
ATOM 1850 N N . ASP A 1 228 ? 25.225 16.203 -19.707 1.00 79.50 228 ASP A N 1
ATOM 1851 C CA . ASP A 1 228 ? 25.599 17.390 -20.484 1.00 79.50 228 ASP A CA 1
ATOM 1852 C C . ASP A 1 228 ? 27.046 17.837 -20.234 1.00 79.50 228 ASP A C 1
ATOM 1854 O O . ASP A 1 228 ? 27.724 18.243 -21.176 1.00 79.50 228 ASP A O 1
ATOM 1858 N N . ASP A 1 229 ? 27.563 17.681 -19.010 1.00 80.94 229 ASP A N 1
ATOM 1859 C CA . ASP A 1 229 ? 28.969 17.975 -18.696 1.00 80.94 229 ASP A CA 1
ATOM 1860 C C . ASP A 1 229 ? 29.890 16.973 -19.406 1.00 80.94 229 ASP A C 1
ATOM 1862 O O . ASP A 1 229 ? 30.892 17.353 -20.013 1.00 80.94 229 ASP A O 1
ATOM 1866 N N . ILE A 1 230 ? 29.517 15.686 -19.397 1.00 78.00 230 ILE A N 1
ATOM 1867 C CA . ILE A 1 230 ? 30.222 14.637 -20.146 1.00 78.00 230 ILE A CA 1
ATOM 1868 C C . ILE A 1 230 ? 30.144 14.952 -21.646 1.00 78.00 230 ILE A C 1
ATOM 1870 O O . ILE A 1 230 ? 31.160 14.901 -22.338 1.00 78.00 230 ILE A O 1
ATOM 1874 N N . LYS A 1 231 ? 28.971 15.355 -22.155 1.00 73.56 231 LYS A N 1
ATOM 1875 C CA . LYS A 1 231 ? 28.802 15.762 -23.555 1.00 73.56 231 LYS A CA 1
ATOM 1876 C C . LYS A 1 231 ? 29.710 16.922 -23.929 1.00 73.56 231 LYS A C 1
ATOM 1878 O O . LYS A 1 231 ? 30.401 16.851 -24.944 1.00 73.56 231 LYS A O 1
ATOM 1883 N N . SER A 1 232 ? 29.752 17.954 -23.099 1.00 72.81 232 SER A N 1
ATOM 1884 C CA . SER A 1 232 ? 30.601 19.117 -23.324 1.00 72.81 232 SER A CA 1
ATOM 1885 C C . SER A 1 232 ? 32.087 18.751 -23.287 1.00 72.81 232 SER A C 1
ATOM 1887 O O . SER A 1 232 ? 32.850 19.239 -24.117 1.00 72.81 232 SER A O 1
ATOM 1889 N N . ALA A 1 233 ? 32.508 17.882 -22.365 1.00 71.25 233 ALA A N 1
ATOM 1890 C CA . ALA A 1 233 ? 33.905 17.476 -22.228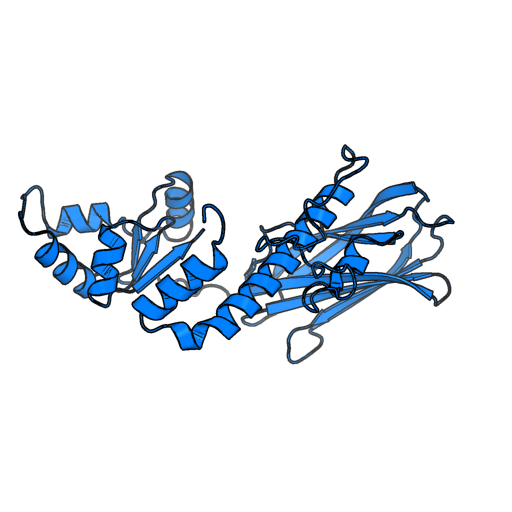 1.00 71.25 233 ALA A CA 1
ATOM 1891 C C . ALA A 1 233 ? 34.397 16.623 -23.411 1.00 71.25 233 ALA A C 1
ATOM 1893 O O . ALA A 1 233 ? 35.507 16.834 -23.893 1.00 71.25 233 ALA A O 1
ATOM 1894 N N . TYR A 1 234 ? 33.577 15.686 -23.900 1.00 69.12 234 TYR A N 1
ATOM 1895 C CA . TYR A 1 234 ? 33.970 14.772 -24.980 1.00 69.12 234 TYR A CA 1
ATOM 1896 C C . TYR A 1 234 ? 33.854 15.385 -26.378 1.00 69.12 234 TYR A C 1
ATOM 1898 O O . TYR A 1 234 ? 34.662 15.079 -27.252 1.00 69.12 234 TYR A O 1
ATOM 1906 N N . PHE A 1 235 ? 32.854 16.236 -26.612 1.00 65.31 235 PHE A N 1
ATOM 1907 C CA . PHE A 1 235 ? 32.583 16.783 -27.946 1.00 65.31 235 PHE A CA 1
ATOM 1908 C C . PHE A 1 235 ? 33.080 18.224 -28.124 1.00 65.31 235 PHE A C 1
ATOM 1910 O O . PHE A 1 235 ? 33.101 18.730 -29.251 1.00 65.31 235 PHE A O 1
ATOM 1917 N N . GLY A 1 236 ? 33.509 18.880 -27.039 1.00 62.09 236 GLY A N 1
ATOM 1918 C CA . GLY A 1 236 ? 33.844 20.301 -27.028 1.00 62.09 236 GLY A CA 1
ATOM 1919 C C . GLY A 1 236 ? 32.671 21.177 -27.489 1.00 62.09 236 GLY A C 1
ATOM 1920 O O . GLY A 1 236 ? 31.521 20.745 -27.547 1.00 62.09 236 GLY A O 1
ATOM 1921 N N . ILE A 1 237 ? 32.972 22.413 -27.898 1.00 53.56 237 ILE A N 1
ATOM 1922 C CA . ILE A 1 237 ? 32.009 23.337 -28.538 1.00 53.56 237 ILE A CA 1
ATOM 1923 C C . ILE A 1 237 ? 31.751 22.927 -30.011 1.00 53.56 237 ILE A C 1
ATOM 1925 O O . ILE A 1 237 ? 30.991 23.566 -30.736 1.00 53.56 237 ILE A O 1
ATOM 1929 N N . SER A 1 238 ? 32.388 21.856 -30.501 1.00 46.75 238 SER A N 1
ATOM 1930 C CA . SER A 1 238 ? 32.388 21.541 -31.927 1.00 46.75 238 SER A CA 1
ATOM 1931 C C . SER A 1 238 ? 31.084 20.855 -32.361 1.00 46.75 238 SER A C 1
ATOM 1933 O O . SER A 1 238 ? 30.692 19.819 -31.803 1.00 46.75 238 SER A O 1
ATOM 1935 N N . PRO A 1 239 ? 30.394 21.375 -33.392 1.00 44.44 239 PRO A N 1
ATOM 1936 C CA . PRO A 1 239 ? 29.165 20.796 -33.898 1.00 44.44 239 PRO A CA 1
ATOM 1937 C C . PRO A 1 239 ? 29.511 19.585 -34.769 1.00 44.44 239 PRO A C 1
ATOM 1939 O O . PRO A 1 239 ? 29.461 19.645 -35.996 1.00 44.44 239 PRO A O 1
ATOM 1942 N N . ILE A 1 240 ? 29.859 18.451 -34.156 1.00 47.84 240 ILE A N 1
ATOM 1943 C CA . ILE A 1 240 ? 29.826 17.177 -34.883 1.00 47.84 240 ILE A CA 1
ATOM 1944 C C . ILE A 1 240 ? 28.365 16.959 -35.300 1.00 47.84 240 ILE A C 1
ATOM 1946 O O . ILE A 1 240 ? 27.501 16.721 -34.456 1.00 47.84 240 ILE A O 1
ATOM 1950 N N . LYS A 1 241 ? 28.093 17.112 -36.601 1.00 48.66 241 LYS A N 1
ATOM 1951 C CA . LYS A 1 241 ? 26.743 17.160 -37.194 1.00 48.66 241 LYS A CA 1
ATOM 1952 C C . LYS A 1 241 ? 25.986 15.824 -37.174 1.00 48.66 241 LYS A C 1
ATOM 1954 O O . LYS A 1 241 ? 24.796 15.818 -37.454 1.00 48.66 241 LYS A O 1
ATOM 1959 N N . ASN A 1 242 ? 26.644 14.715 -36.829 1.00 53.28 242 ASN A N 1
ATOM 1960 C CA . ASN A 1 242 ? 26.020 13.391 -36.779 1.00 53.28 242 ASN A CA 1
ATOM 1961 C C . ASN A 1 242 ? 25.704 12.981 -35.337 1.00 53.28 242 ASN A C 1
ATOM 1963 O O . ASN A 1 242 ? 26.604 12.576 -34.599 1.00 53.28 242 ASN A O 1
ATOM 1967 N N . SER A 1 243 ? 24.423 13.047 -34.958 1.00 56.66 243 SER A N 1
ATOM 1968 C CA . SER A 1 243 ? 23.908 12.591 -33.654 1.00 56.66 243 SER A CA 1
ATOM 1969 C C . SER A 1 243 ? 24.238 11.132 -33.349 1.00 56.66 243 SER A C 1
ATOM 1971 O O . SER A 1 243 ? 24.408 10.763 -32.187 1.00 56.66 243 SER A O 1
ATOM 1973 N N . ASP A 1 244 ? 24.375 10.317 -34.391 1.00 56.38 244 ASP A N 1
ATOM 1974 C CA . ASP A 1 244 ? 24.472 8.865 -34.253 1.00 56.38 244 ASP A CA 1
ATOM 1975 C C . ASP A 1 244 ? 25.904 8.439 -33.909 1.00 56.38 244 ASP A C 1
ATOM 1977 O O . ASP A 1 244 ? 26.116 7.532 -33.118 1.00 56.38 244 ASP A O 1
ATOM 1981 N N . LYS A 1 245 ? 26.916 9.184 -34.380 1.00 54.41 245 LYS A N 1
ATOM 1982 C CA . LYS A 1 245 ? 28.308 8.983 -33.939 1.00 54.41 245 LYS A CA 1
ATOM 1983 C C . LYS A 1 245 ? 28.553 9.479 -32.511 1.00 54.41 245 LYS A C 1
ATOM 1985 O O . LYS A 1 245 ? 29.440 8.959 -31.843 1.00 54.41 245 LYS A O 1
ATOM 1990 N N . LYS A 1 246 ? 27.796 10.483 -32.044 1.00 57.91 246 LYS A N 1
ATOM 1991 C CA . LYS A 1 246 ? 27.922 10.995 -30.670 1.00 57.91 246 LYS A CA 1
ATOM 1992 C C . LYS A 1 246 ? 27.469 9.952 -29.651 1.00 57.91 246 LYS A C 1
ATOM 1994 O O . LYS A 1 246 ? 28.190 9.694 -28.698 1.00 57.91 246 LYS A O 1
ATOM 1999 N N . SER A 1 247 ? 26.305 9.349 -29.875 1.00 55.72 247 SER A N 1
ATOM 2000 C CA . SER A 1 247 ? 25.692 8.352 -28.985 1.00 55.72 247 SER A CA 1
ATOM 2001 C C . SER A 1 247 ? 26.541 7.078 -28.843 1.00 55.72 247 SER A C 1
ATOM 2003 O O . SER A 1 247 ? 26.733 6.627 -27.715 1.00 55.72 247 SER A O 1
ATOM 2005 N N . ILE A 1 248 ? 27.174 6.609 -29.928 1.00 55.50 248 ILE A N 1
ATOM 2006 C CA . ILE A 1 248 ? 28.032 5.404 -29.916 1.00 55.50 248 ILE A CA 1
ATOM 2007 C C . ILE A 1 248 ? 29.271 5.596 -29.031 1.00 55.50 248 ILE A C 1
ATOM 2009 O O . ILE A 1 248 ? 29.703 4.679 -28.341 1.00 55.50 248 ILE A O 1
ATOM 2013 N N . LEU A 1 249 ? 29.854 6.796 -29.034 1.00 56.84 249 LEU A N 1
ATOM 2014 C CA . LEU A 1 249 ? 30.980 7.117 -28.155 1.00 56.84 249 LEU A CA 1
ATOM 2015 C C . LEU A 1 249 ? 30.535 7.199 -26.690 1.00 56.84 249 LEU A C 1
ATOM 2017 O O . LEU A 1 249 ? 31.278 6.776 -25.814 1.00 56.84 249 LEU A O 1
ATOM 2021 N N . PHE A 1 250 ? 29.323 7.686 -26.398 1.00 66.75 250 PHE A N 1
ATOM 2022 C CA . PHE A 1 250 ? 28.837 7.742 -25.015 1.00 66.75 250 PHE A CA 1
ATOM 2023 C C . PHE A 1 250 ? 28.635 6.370 -24.388 1.00 66.75 250 PHE A C 1
ATOM 2025 O O . PHE A 1 250 ? 29.019 6.208 -23.234 1.00 66.75 250 PHE A O 1
ATOM 2032 N N . SER A 1 251 ? 28.067 5.396 -25.105 1.00 63.44 251 SER A N 1
ATOM 2033 C CA . SER A 1 251 ? 27.837 4.051 -24.550 1.00 63.44 251 SER A CA 1
ATOM 2034 C C . SER A 1 251 ? 29.126 3.301 -24.205 1.00 63.44 251 SER A C 1
ATOM 2036 O O . SER A 1 251 ? 29.093 2.381 -23.396 1.00 63.44 251 SER A O 1
ATOM 2038 N N . GLN A 1 252 ? 30.277 3.735 -24.731 1.00 68.81 252 GLN A N 1
ATOM 2039 C CA . GLN A 1 252 ? 31.590 3.186 -24.376 1.00 68.81 252 GLN A CA 1
ATOM 2040 C C . GLN A 1 252 ? 32.155 3.732 -23.053 1.00 68.81 252 GLN A C 1
ATOM 2042 O O . GLN A 1 252 ? 32.986 3.072 -22.431 1.00 68.81 252 GLN A O 1
ATOM 2047 N N . PHE A 1 253 ? 31.734 4.926 -22.620 1.00 73.06 253 PHE A N 1
ATOM 2048 C CA . PHE A 1 253 ? 32.267 5.602 -21.422 1.00 73.06 253 PHE A CA 1
ATOM 2049 C C . PHE A 1 253 ? 31.234 5.795 -20.312 1.00 73.06 253 PHE A C 1
ATOM 2051 O O . PHE A 1 253 ? 31.595 6.084 -19.172 1.00 73.06 253 PHE A O 1
ATOM 2058 N N . VAL A 1 254 ? 29.954 5.671 -20.646 1.00 82.56 254 VAL A N 1
ATOM 2059 C CA . VAL A 1 254 ? 28.827 5.750 -19.726 1.00 82.56 254 VAL A CA 1
ATOM 2060 C C . VAL A 1 254 ? 28.107 4.415 -19.804 1.00 82.56 254 VAL A C 1
ATOM 2062 O O . VAL A 1 254 ? 27.447 4.116 -20.797 1.00 82.56 254 VAL A O 1
ATOM 2065 N N . ASN A 1 255 ? 28.240 3.624 -18.745 1.00 82.00 255 ASN A N 1
ATOM 2066 C CA . ASN A 1 255 ? 27.614 2.311 -18.617 1.00 82.00 255 ASN A CA 1
ATOM 2067 C C . ASN A 1 255 ? 26.122 2.436 -18.311 1.00 82.00 255 ASN A C 1
ATOM 2069 O O . ASN A 1 255 ? 25.331 1.583 -18.702 1.00 82.00 255 ASN A O 1
ATOM 2073 N N . CYS A 1 256 ? 25.751 3.486 -17.578 1.00 87.56 256 CYS A N 1
ATOM 2074 C CA . CYS A 1 256 ? 24.377 3.718 -17.175 1.00 87.56 256 CYS A CA 1
ATOM 2075 C C . CYS A 1 256 ? 24.058 5.211 -17.140 1.00 87.56 256 CYS A C 1
ATOM 2077 O O . CYS A 1 256 ? 24.846 6.012 -16.631 1.00 87.56 256 CYS A O 1
ATOM 2079 N N . ILE A 1 257 ? 22.872 5.577 -17.619 1.00 88.62 257 ILE A N 1
ATOM 2080 C CA . ILE A 1 257 ? 22.307 6.911 -17.422 1.00 88.62 257 ILE A CA 1
ATOM 2081 C C . ILE A 1 257 ? 21.133 6.802 -16.457 1.00 88.62 257 ILE A C 1
ATOM 2083 O O . ILE A 1 257 ? 20.218 6.017 -16.677 1.00 88.62 257 ILE A O 1
ATOM 2087 N N . ILE A 1 258 ? 21.154 7.595 -15.393 1.00 89.75 258 ILE A N 1
ATOM 2088 C CA . ILE A 1 258 ? 20.016 7.770 -14.496 1.00 89.75 258 ILE A CA 1
ATOM 2089 C C . ILE A 1 258 ? 19.246 9.002 -14.965 1.00 89.75 258 ILE A C 1
ATOM 2091 O O . ILE A 1 258 ? 19.843 10.072 -15.124 1.00 89.75 258 ILE A O 1
ATOM 2095 N N . SER 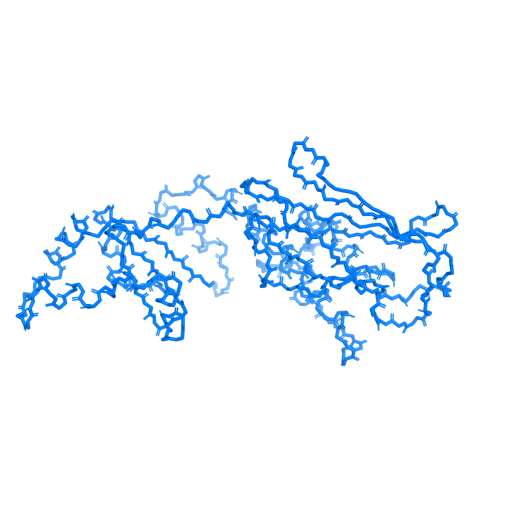A 1 259 ? 17.946 8.865 -15.206 1.00 89.94 259 SER A N 1
ATOM 2096 C CA . SER A 1 259 ? 17.107 9.976 -15.652 1.00 89.94 259 SER A CA 1
ATOM 2097 C C . SER A 1 259 ? 15.735 9.955 -15.004 1.00 89.94 259 SER A C 1
ATOM 2099 O O . SER A 1 259 ? 15.244 8.896 -14.633 1.00 89.94 259 SER A O 1
ATOM 2101 N N . ASP A 1 260 ? 15.138 11.132 -14.884 1.00 87.56 260 ASP A N 1
ATOM 2102 C CA . ASP A 1 260 ? 13.775 11.359 -14.409 1.00 87.56 260 ASP A CA 1
ATOM 2103 C C . ASP A 1 260 ? 12.746 11.432 -15.554 1.00 87.56 260 ASP A C 1
ATOM 2105 O O . ASP A 1 260 ? 11.546 11.533 -15.318 1.00 87.56 260 ASP A O 1
ATOM 2109 N N . GLN A 1 261 ? 13.193 11.420 -16.818 1.00 86.38 261 GLN A N 1
ATOM 2110 C CA . GLN A 1 261 ? 12.313 11.471 -17.987 1.00 86.38 261 GLN A CA 1
ATOM 2111 C C . GLN A 1 261 ? 12.881 10.702 -19.174 1.00 86.38 261 GLN A C 1
ATOM 2113 O O . GLN A 1 261 ? 14.087 10.655 -19.400 1.00 86.38 261 GLN A O 1
ATOM 2118 N N . TRP A 1 262 ? 11.989 10.141 -19.991 1.00 86.00 262 TRP A N 1
ATOM 2119 C CA . TRP A 1 262 ? 12.374 9.527 -21.255 1.00 86.00 262 TRP A CA 1
ATOM 2120 C C . TRP A 1 262 ? 12.498 10.587 -22.354 1.00 86.00 262 TRP A C 1
ATOM 2122 O O . TRP A 1 262 ? 11.544 11.308 -22.637 1.00 86.00 262 TRP A O 1
ATOM 2132 N N . THR A 1 263 ? 13.666 10.679 -22.991 1.00 81.62 263 THR A N 1
ATOM 2133 C CA . THR A 1 263 ? 13.945 11.651 -24.062 1.00 81.62 263 THR A CA 1
ATOM 2134 C C . THR A 1 263 ? 14.566 10.973 -25.284 1.00 81.62 263 THR A C 1
ATOM 2136 O O . THR A 1 263 ? 15.178 9.912 -25.165 1.00 81.62 263 THR A O 1
ATOM 2139 N N . ASP A 1 264 ? 14.468 11.596 -26.463 1.00 79.25 264 ASP A N 1
ATOM 2140 C CA . ASP A 1 264 ? 14.956 11.021 -27.732 1.00 79.25 264 ASP A CA 1
ATOM 2141 C C . ASP A 1 264 ? 16.437 10.613 -27.704 1.00 79.25 264 ASP A C 1
ATOM 2143 O O . ASP A 1 264 ? 16.850 9.649 -28.346 1.00 79.25 264 ASP A O 1
ATOM 2147 N N . ASP A 1 265 ? 17.274 11.337 -26.965 1.00 75.44 265 ASP A N 1
ATOM 2148 C CA . ASP A 1 265 ? 18.686 10.990 -26.830 1.00 75.44 265 ASP A CA 1
ATOM 2149 C C . ASP A 1 265 ? 18.936 9.807 -25.885 1.00 75.44 265 ASP A C 1
ATOM 2151 O O . ASP A 1 265 ? 19.908 9.084 -26.096 1.00 75.44 265 ASP A O 1
ATOM 2155 N N . LEU A 1 266 ? 18.060 9.567 -24.901 1.00 83.62 266 LEU A N 1
ATOM 2156 C CA . LEU A 1 266 ? 18.084 8.335 -24.107 1.00 83.62 266 LEU A CA 1
ATOM 2157 C C . LEU A 1 266 ? 17.610 7.147 -24.938 1.00 83.62 266 LEU A C 1
ATOM 2159 O O . LEU A 1 266 ? 18.236 6.094 -24.885 1.00 83.62 266 LEU A O 1
ATOM 2163 N N . TYR A 1 267 ? 16.574 7.342 -25.759 1.00 82.81 267 TYR A N 1
ATOM 2164 C CA . TYR A 1 267 ? 16.117 6.336 -26.716 1.00 82.81 267 TYR A CA 1
ATOM 2165 C C . TYR A 1 267 ? 17.265 5.882 -27.630 1.00 82.81 267 TYR A C 1
ATOM 2167 O O . TYR A 1 267 ? 17.587 4.697 -27.671 1.00 82.81 267 TYR A O 1
ATOM 2175 N N . LYS A 1 268 ? 17.974 6.828 -28.263 1.00 80.38 268 LYS A N 1
ATOM 2176 C CA . LYS A 1 268 ? 19.143 6.522 -29.110 1.00 80.38 268 LYS A CA 1
ATOM 2177 C C . LYS A 1 268 ? 20.277 5.834 -28.349 1.00 80.38 268 LYS A C 1
ATOM 2179 O O . LYS A 1 268 ? 20.980 5.003 -28.913 1.00 80.38 268 LYS A O 1
ATOM 2184 N N . TYR A 1 269 ? 20.490 6.206 -27.088 1.00 81.19 269 TYR A N 1
ATOM 2185 C CA . TYR A 1 269 ? 21.499 5.575 -26.239 1.00 81.19 269 TYR A CA 1
ATOM 2186 C C . TYR A 1 269 ? 21.140 4.111 -25.927 1.00 81.19 269 TYR A C 1
ATOM 2188 O O . TYR A 1 269 ? 22.010 3.244 -25.998 1.00 81.19 269 TYR A O 1
ATOM 2196 N N . VAL A 1 270 ? 19.862 3.817 -25.664 1.00 83.94 270 VAL A N 1
ATOM 2197 C CA . VAL A 1 270 ? 19.368 2.449 -25.432 1.00 83.94 270 VAL A CA 1
ATOM 2198 C C . VAL A 1 270 ? 19.364 1.607 -26.709 1.00 83.94 270 VAL A C 1
ATOM 2200 O O . VAL A 1 270 ? 19.804 0.461 -26.660 1.00 83.94 270 VAL A O 1
ATOM 2203 N N . GLU A 1 271 ? 18.976 2.163 -27.865 1.00 80.06 271 GLU A N 1
ATOM 2204 C CA . GLU A 1 271 ? 19.074 1.472 -29.170 1.00 80.06 271 GLU A CA 1
ATOM 2205 C C . GLU A 1 271 ? 20.494 0.967 -29.471 1.00 80.06 271 GLU A C 1
ATOM 2207 O O . GLU A 1 271 ? 20.681 0.008 -30.217 1.00 80.06 271 GLU A O 1
ATOM 2212 N N . GLN A 1 272 ? 21.506 1.597 -28.876 1.00 77.81 272 GLN A N 1
ATOM 2213 C CA . GLN A 1 272 ? 22.915 1.251 -29.052 1.00 77.81 272 GLN A CA 1
ATOM 2214 C C . GLN A 1 272 ? 23.465 0.356 -27.931 1.00 77.81 272 GLN A C 1
ATOM 2216 O O . GLN A 1 272 ? 24.680 0.206 -27.805 1.00 77.81 272 GLN A O 1
ATOM 2221 N N . GLY A 1 273 ? 22.589 -0.232 -27.113 1.00 77.88 273 GLY A N 1
ATOM 2222 C CA . GLY A 1 273 ? 22.948 -1.140 -26.020 1.00 77.88 273 GLY A CA 1
ATOM 2223 C C . GLY A 1 273 ? 23.298 -0.448 -24.700 1.00 77.88 273 GLY A C 1
ATOM 2224 O O . GLY A 1 273 ? 23.766 -1.108 -23.774 1.00 77.88 273 GLY A O 1
ATOM 2225 N N . GLY A 1 274 ? 23.091 0.867 -24.593 1.00 82.44 274 GLY A N 1
ATOM 2226 C CA . GLY A 1 274 ? 23.226 1.598 -23.336 1.00 82.44 274 GLY A CA 1
ATOM 2227 C C . GLY A 1 274 ? 22.128 1.234 -22.330 1.00 82.44 274 GLY A C 1
ATOM 2228 O O . GLY A 1 274 ? 21.026 0.838 -22.705 1.00 82.44 274 GLY A O 1
ATOM 2229 N N . THR A 1 275 ? 22.411 1.387 -21.034 1.00 87.25 275 THR A N 1
ATOM 2230 C CA . THR A 1 275 ? 21.439 1.107 -19.961 1.00 87.25 275 THR A CA 1
ATOM 2231 C C . THR A 1 275 ? 20.904 2.396 -19.348 1.00 87.25 275 THR A C 1
ATOM 2233 O O . THR A 1 275 ? 21.674 3.243 -18.898 1.00 87.25 275 THR A O 1
ATOM 2236 N N . VAL A 1 276 ? 19.581 2.551 -19.287 1.00 87.44 276 VAL A N 1
ATOM 2237 C CA . VAL A 1 276 ? 18.942 3.698 -18.626 1.00 87.44 276 VAL A CA 1
ATOM 2238 C C . VAL A 1 276 ? 18.172 3.223 -17.403 1.00 87.44 276 VAL A C 1
ATOM 2240 O O . VAL A 1 276 ? 17.334 2.330 -17.500 1.00 87.44 276 VAL A O 1
ATOM 2243 N N . LEU A 1 277 ? 18.439 3.849 -16.258 1.00 87.25 277 LEU A N 1
ATOM 2244 C CA . LEU A 1 277 ? 17.595 3.764 -15.074 1.00 87.25 277 LEU A CA 1
ATOM 2245 C C . LEU A 1 277 ? 16.666 4.975 -15.068 1.00 87.25 277 LEU A C 1
ATOM 2247 O O . LEU A 1 277 ? 17.094 6.092 -14.769 1.00 87.25 277 LEU A O 1
ATOM 2251 N N . LEU A 1 278 ? 15.411 4.741 -15.442 1.00 84.50 278 LEU A N 1
ATOM 2252 C CA . LEU A 1 278 ? 14.372 5.760 -15.465 1.00 84.50 278 LEU A CA 1
ATOM 2253 C C . LEU A 1 278 ? 13.634 5.771 -14.121 1.00 84.50 278 LEU A C 1
ATOM 2255 O O . LEU A 1 278 ? 13.096 4.744 -13.706 1.00 84.50 278 LEU A O 1
ATOM 2259 N N . PHE A 1 279 ? 13.627 6.919 -13.456 1.00 77.31 279 PHE A N 1
ATOM 2260 C CA . PHE A 1 279 ? 12.884 7.171 -12.228 1.00 77.31 279 PHE A CA 1
ATOM 2261 C C . PHE A 1 279 ? 11.682 8.062 -12.560 1.00 77.31 279 PHE A C 1
ATOM 2263 O O . PHE A 1 279 ? 11.846 9.087 -13.206 1.00 77.31 279 PHE A O 1
ATOM 2270 N N . ASP A 1 280 ? 10.489 7.630 -12.160 1.00 54.38 280 ASP A N 1
ATOM 2271 C CA . ASP A 1 280 ? 9.246 8.420 -12.148 1.00 54.38 280 ASP A CA 1
ATOM 2272 C C . ASP A 1 280 ? 9.076 9.041 -10.753 1.00 54.38 280 ASP A C 1
ATOM 2274 O O . ASP A 1 280 ? 9.183 8.269 -9.763 1.00 54.38 280 ASP A O 1
#

Foldseek 3Di:
DPAPVVVVVCVVCVVVVNNVCVVVVLVVVLLVLLLQVLLVLLVLLQDPPRPDDDDPPQECCSHNDHQAYNVNPDGHPSNVQVCQSVPQKHKHKPDHPPDQEEEFQAKDKIWIKIRHQDDFWDFFKKKWKFKDDPPDTQDIDMDTGFTGGHRDIGTRDMDIDTHHDDWFKMKMKMFMDDPNDTPHIHMDIGTYDYDDDPPQDFQEEEDEPDPVVVVVVCVVRVPHHHPVNVLCVPCPVDCPVDLLVSLLVSVVRHQEYEYQDDDPSVVSNVVNVHYYHHDD

Organism: NCBI:txid412755

Radius of gyration: 24.11 Å; chains: 1; bounding box: 56×40×64 Å

pLDDT: mean 86.49, std 12.19, range [43.97, 98.44]

Secondary structure (DSSP, 8-state):
--S-HHHHHHHHHHHTT-GGGHHHHHHHHHHHHHHHHHHHHHHHHH-TT-S----S-SB-TTTT--SB-TTS--B-GGGTTHHHHHSSEEEEES--SSS-EEETT-EEEEEEEEEE-SSS-EEEEEEEEEEE-SS-EEEEEEEEEEEE-TTEEEEEEEEEEEPPSSSEEEEEEEEEEETTEEEEEEEEEEEEEPPPP----TTEEEE-SSHHHHHHHHHH-TTPEEHHHHHHHHHTT---S-HHHHHHHHHHH-SEEEESS--HHHHHHHHTT-EEEE--

Sequence (280 aa):
LFGNYGEKGFLALKEAGLDELLPEIVSNSRKLSAVCTKISIEQARRNPGVYGYHYHCALRVTHNRGFIDDLGLHTDPQFSELPFSNGNTALLMDRDYRNRNFIEGQPVNLNIYLSHFGKNEIKDAVLIWYLRDDEKVLQTGRVKKLNFPQGENGLLQEFKFNAPAGVGKFTLHIQLEAGGVELARNKWDFWRFPFPSKVSPVNVAIRAVDKQWEYDMKSYFPDLRRLDDIKSAYFGISPIKNSDKKSILFSQFVNCIISDQWTDDLYKYVEQGGTVLLFD